Protein AF-A0ABD3UCG9-F1 (afdb_monomer)

Structure (mmCIF, N/CA/C/O backbone):
data_AF-A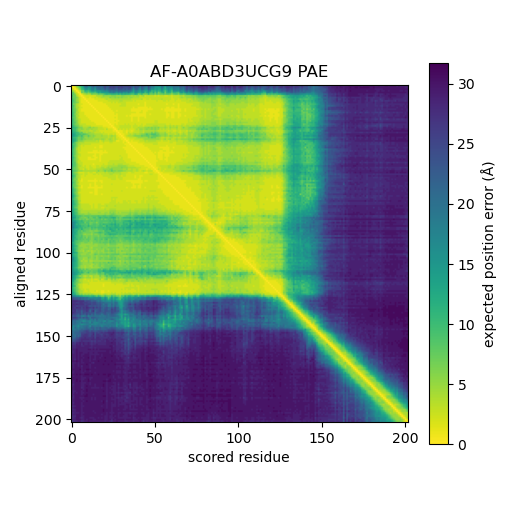0ABD3UCG9-F1
#
_entry.id   AF-A0ABD3UCG9-F1
#
loop_
_atom_site.group_PDB
_atom_site.id
_atom_site.type_symbol
_atom_site.label_atom_id
_atom_site.label_alt_id
_atom_site.label_comp_id
_atom_site.label_asym_id
_atom_site.label_entity_id
_atom_site.label_seq_id
_atom_site.pdbx_PDB_ins_code
_atom_site.Cartn_x
_atom_site.Cartn_y
_atom_site.Cartn_z
_atom_site.occupancy
_atom_site.B_iso_or_equiv
_atom_site.auth_seq_id
_atom_site.auth_comp_id
_atom_site.auth_asym_id
_atom_site.auth_atom_id
_atom_site.pdbx_PDB_model_num
ATOM 1 N N . MET A 1 1 ? 17.258 21.768 -4.848 1.00 36.03 1 MET A N 1
ATOM 2 C CA . MET A 1 1 ? 16.100 21.454 -3.980 1.00 36.03 1 MET A CA 1
ATOM 3 C C . MET A 1 1 ? 15.403 20.274 -4.627 1.00 36.03 1 MET A C 1
ATOM 5 O O . MET A 1 1 ? 14.900 20.450 -5.727 1.00 36.03 1 MET A O 1
ATOM 9 N N . VAL A 1 2 ? 15.475 19.080 -4.033 1.00 44.56 2 VAL A N 1
ATOM 10 C CA . VAL A 1 2 ? 14.939 17.859 -4.662 1.00 44.56 2 VAL A CA 1
ATOM 11 C C . VAL A 1 2 ? 13.412 17.932 -4.669 1.00 44.56 2 VAL A C 1
ATOM 13 O O . VAL A 1 2 ? 12.800 18.129 -3.619 1.00 44.56 2 VAL A O 1
ATOM 16 N N . ALA A 1 3 ? 12.799 17.816 -5.847 1.00 49.69 3 ALA A N 1
ATOM 17 C CA . ALA A 1 3 ? 11.351 17.886 -5.992 1.00 49.69 3 ALA A CA 1
ATOM 18 C C . ALA A 1 3 ? 10.716 16.565 -5.535 1.00 49.69 3 ALA A C 1
ATOM 20 O O . ALA A 1 3 ? 10.758 15.553 -6.232 1.00 49.69 3 ALA A O 1
ATOM 21 N N . THR A 1 4 ? 10.112 16.560 -4.349 1.00 55.25 4 THR A N 1
ATOM 22 C CA . THR A 1 4 ? 9.416 15.391 -3.801 1.00 55.25 4 THR A CA 1
ATOM 23 C C . THR A 1 4 ? 8.098 15.144 -4.540 1.00 55.25 4 THR A C 1
ATOM 25 O O . THR A 1 4 ? 7.029 15.539 -4.078 1.00 55.25 4 THR A O 1
ATOM 28 N N . VAL A 1 5 ? 8.161 14.472 -5.700 1.00 67.50 5 VAL A N 1
ATOM 29 C CA . VAL A 1 5 ? 6.965 14.101 -6.479 1.00 67.50 5 VAL A CA 1
ATOM 30 C C . VAL A 1 5 ? 6.000 13.322 -5.587 1.00 67.50 5 VAL A C 1
ATOM 32 O O . VAL A 1 5 ? 6.318 12.226 -5.116 1.00 67.50 5 VAL A O 1
ATOM 35 N N . TYR A 1 6 ? 4.830 13.912 -5.359 1.00 80.69 6 TYR A N 1
ATOM 36 C CA . TYR A 1 6 ? 3.781 13.372 -4.508 1.00 80.69 6 TYR A CA 1
ATOM 37 C C . TYR A 1 6 ? 3.118 12.149 -5.156 1.00 80.69 6 TYR A C 1
ATOM 39 O O . TYR A 1 6 ? 2.766 12.174 -6.336 1.00 80.69 6 TYR A O 1
ATOM 47 N N . TRP A 1 7 ? 2.921 11.091 -4.369 1.00 88.19 7 TRP A N 1
ATOM 48 C CA . TRP A 1 7 ? 2.139 9.921 -4.767 1.00 88.19 7 TRP A CA 1
ATOM 49 C C . TRP A 1 7 ? 0.648 10.234 -4.643 1.00 88.19 7 TRP A C 1
ATOM 51 O O . TRP A 1 7 ? 0.117 10.263 -3.534 1.00 88.19 7 TRP A O 1
ATOM 61 N N . SER A 1 8 ? -0.028 10.454 -5.769 1.00 90.88 8 SER A N 1
ATOM 62 C CA . SER A 1 8 ? -1.490 10.462 -5.807 1.00 90.88 8 SER A CA 1
ATOM 63 C C . SER A 1 8 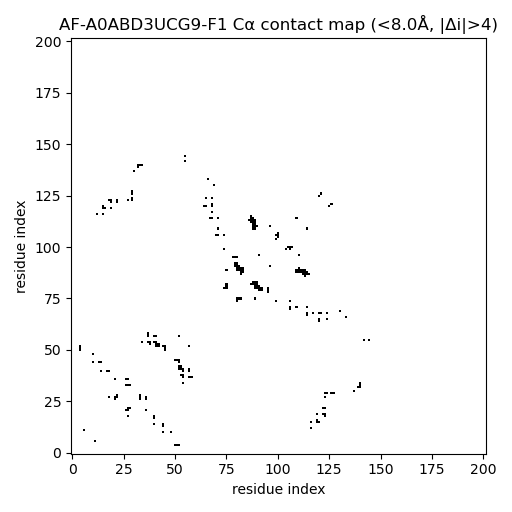? -2.042 9.034 -5.776 1.00 90.88 8 SER A C 1
ATOM 65 O O . SER A 1 8 ? -1.328 8.073 -6.067 1.00 90.88 8 SER A O 1
ATOM 67 N N . LEU A 1 9 ? -3.336 8.897 -5.469 1.00 89.19 9 LEU A N 1
ATOM 68 C CA . LEU A 1 9 ? -4.016 7.598 -5.463 1.00 89.19 9 LEU A CA 1
ATOM 69 C C . LEU A 1 9 ? -3.917 6.885 -6.822 1.00 89.19 9 LEU A C 1
ATOM 71 O O . LEU A 1 9 ? -3.743 5.678 -6.842 1.00 89.19 9 LEU A O 1
ATOM 75 N N . LEU A 1 10 ? -3.945 7.622 -7.939 1.00 92.19 10 LEU A N 1
ATOM 76 C CA . LEU A 1 10 ? -3.825 7.046 -9.284 1.00 92.19 10 LEU A CA 1
ATOM 77 C C . LEU A 1 10 ? -2.416 6.496 -9.572 1.00 92.19 10 LEU A C 1
ATOM 79 O O . LEU A 1 10 ? -2.287 5.472 -10.237 1.00 92.19 10 LEU A O 1
ATOM 83 N N . ASP A 1 11 ? -1.367 7.151 -9.063 1.00 94.12 11 ASP A N 1
ATOM 84 C CA . ASP A 1 11 ? 0.013 6.665 -9.220 1.00 94.12 11 ASP A CA 1
ATOM 85 C C . ASP A 1 11 ? 0.236 5.390 -8.390 1.00 94.12 11 ASP A C 1
ATOM 87 O O . ASP A 1 11 ? 0.948 4.479 -8.807 1.00 94.12 11 ASP A O 1
ATOM 91 N N . GLU A 1 12 ? -0.384 5.323 -7.207 1.00 94.50 12 GLU A N 1
ATOM 92 C CA . GLU A 1 12 ? -0.337 4.150 -6.333 1.00 94.50 12 GLU A CA 1
ATOM 93 C C . GLU A 1 12 ? -1.173 2.985 -6.881 1.00 94.50 12 GLU A C 1
ATOM 95 O O . GLU A 1 12 ? -0.662 1.868 -6.923 1.00 94.50 12 GLU A O 1
ATOM 100 N N . ASP A 1 13 ? -2.387 3.247 -7.379 1.00 95.00 13 ASP A N 1
ATOM 101 C CA . ASP A 1 13 ? -3.227 2.260 -8.072 1.00 95.00 13 ASP A CA 1
ATOM 102 C C . ASP A 1 13 ? -2.450 1.638 -9.248 1.00 95.00 13 ASP A C 1
ATOM 104 O O . ASP A 1 13 ? -2.340 0.417 -9.358 1.00 95.00 13 ASP A O 1
ATOM 108 N N . LYS A 1 14 ? -1.833 2.474 -10.099 1.00 96.25 14 LYS A N 1
ATOM 109 C CA . LYS A 1 14 ? -1.105 1.999 -11.284 1.00 96.25 14 LYS A CA 1
ATOM 110 C C . LYS A 1 14 ? 0.189 1.256 -10.941 1.00 96.25 14 LYS A C 1
ATOM 112 O O . LYS A 1 14 ? 0.529 0.298 -11.634 1.00 96.25 14 LYS A O 1
ATOM 117 N N . LEU A 1 15 ? 0.880 1.644 -9.865 1.00 96.38 15 LEU A N 1
ATOM 118 C CA . LEU A 1 15 ? 1.990 0.866 -9.311 1.00 96.38 15 LEU A CA 1
ATOM 119 C C . LEU A 1 15 ? 1.514 -0.517 -8.838 1.00 96.38 15 LEU A C 1
ATOM 121 O O . LEU A 1 15 ? 2.162 -1.517 -9.138 1.00 96.38 15 LEU A O 1
ATOM 125 N N . VAL A 1 16 ? 0.393 -0.587 -8.113 1.00 96.75 16 VAL A N 1
ATOM 126 C CA . VAL A 1 16 ? -0.166 -1.857 -7.624 1.00 96.75 16 VAL A CA 1
ATOM 127 C C . VAL A 1 16 ? -0.569 -2.770 -8.784 1.00 96.75 16 VAL A C 1
ATOM 129 O O . VAL A 1 16 ? -0.242 -3.953 -8.734 1.00 96.75 16 VAL A O 1
ATOM 132 N N . ASP A 1 17 ? -1.178 -2.240 -9.848 1.00 96.56 17 ASP A N 1
ATOM 133 C CA . ASP A 1 17 ? -1.462 -3.008 -11.069 1.00 96.56 17 ASP A CA 1
ATOM 134 C C . ASP A 1 17 ? -0.188 -3.648 -11.650 1.00 96.56 17 ASP A C 1
ATOM 136 O O . ASP A 1 17 ? -0.146 -4.857 -11.873 1.00 96.56 17 ASP A O 1
ATOM 140 N N . PHE A 1 18 ? 0.875 -2.859 -11.855 1.00 96.88 18 PHE A N 1
ATOM 141 C CA . PHE A 1 18 ? 2.127 -3.360 -12.434 1.00 96.88 18 PHE A CA 1
ATOM 142 C C . PHE A 1 18 ? 2.838 -4.386 -11.531 1.00 96.88 18 PHE A C 1
ATOM 144 O O . PHE A 1 18 ? 3.469 -5.314 -12.034 1.00 96.88 18 PHE A O 1
ATOM 151 N N . LEU A 1 19 ? 2.703 -4.270 -10.205 1.00 95.94 19 LEU A N 1
ATOM 152 C CA . LEU A 1 19 ? 3.205 -5.271 -9.257 1.00 95.94 19 LEU A CA 1
ATOM 153 C C . LEU A 1 19 ? 2.393 -6.574 -9.301 1.00 95.94 19 LEU A C 1
ATOM 155 O O . LEU A 1 19 ? 2.984 -7.645 -9.185 1.00 95.94 19 LEU A O 1
ATOM 159 N N . VAL A 1 20 ? 1.068 -6.512 -9.494 1.00 95.25 20 VAL A N 1
ATOM 160 C CA . VAL A 1 20 ? 0.241 -7.716 -9.709 1.00 95.25 20 VAL A CA 1
ATOM 161 C C . VAL A 1 20 ? 0.622 -8.393 -11.024 1.00 95.25 20 VAL A C 1
ATOM 163 O O . VAL A 1 20 ? 0.808 -9.607 -11.037 1.00 95.25 20 VAL A O 1
ATOM 166 N N . GLU A 1 21 ? 0.793 -7.634 -12.111 1.00 95.12 21 GLU A N 1
ATOM 167 C CA . GLU A 1 21 ? 1.270 -8.169 -13.394 1.00 95.12 21 GLU A CA 1
ATOM 168 C C . GLU A 1 21 ? 2.615 -8.901 -13.232 1.00 95.12 21 GLU A C 1
ATOM 170 O O . GLU A 1 21 ? 2.746 -10.045 -13.663 1.00 95.12 21 GLU A O 1
ATOM 175 N N . ALA A 1 22 ? 3.590 -8.280 -12.560 1.00 93.50 22 ALA A N 1
ATOM 176 C CA . ALA A 1 22 ? 4.909 -8.862 -12.316 1.00 93.50 22 ALA A CA 1
ATOM 177 C C . ALA A 1 22 ? 4.877 -10.098 -11.394 1.00 93.50 22 ALA A C 1
ATOM 179 O O . ALA A 1 22 ? 5.576 -11.076 -11.654 1.00 93.50 22 ALA A O 1
ATOM 180 N N . ALA A 1 23 ? 4.050 -10.091 -10.344 1.00 92.00 23 ALA A N 1
ATOM 181 C CA . ALA A 1 23 ? 3.890 -11.235 -9.443 1.00 92.00 23 ALA A CA 1
ATOM 182 C C . ALA A 1 23 ? 3.199 -12.428 -10.133 1.00 92.00 23 ALA A C 1
ATOM 184 O O . ALA A 1 23 ? 3.576 -13.574 -9.906 1.00 92.00 23 ALA A O 1
ATOM 185 N N . VAL A 1 24 ? 2.226 -12.171 -11.017 1.00 90.69 24 VAL A N 1
ATOM 186 C CA . VAL A 1 24 ? 1.562 -13.207 -11.832 1.00 90.69 24 VAL A CA 1
ATOM 187 C C . VAL A 1 24 ? 2.488 -13.755 -12.926 1.00 90.69 24 VAL A C 1
ATOM 189 O O . VAL A 1 24 ? 2.380 -14.929 -13.277 1.00 90.69 24 VAL A O 1
ATOM 192 N N . ARG A 1 25 ? 3.410 -12.935 -13.450 1.00 90.81 25 ARG A N 1
ATOM 193 C CA . ARG A 1 25 ? 4.436 -13.346 -14.428 1.00 90.81 25 ARG A CA 1
ATOM 194 C C . ARG A 1 25 ? 5.555 -14.191 -13.795 1.00 90.81 25 ARG A C 1
ATOM 196 O O . ARG A 1 25 ? 6.095 -15.070 -14.460 1.00 90.81 25 ARG A O 1
ATOM 203 N N . GLY A 1 26 ? 5.827 -13.975 -12.505 1.00 87.69 26 GLY A N 1
ATOM 204 C CA . GLY A 1 26 ? 6.848 -14.667 -11.706 1.00 87.69 26 GLY A CA 1
ATOM 205 C C . GLY A 1 26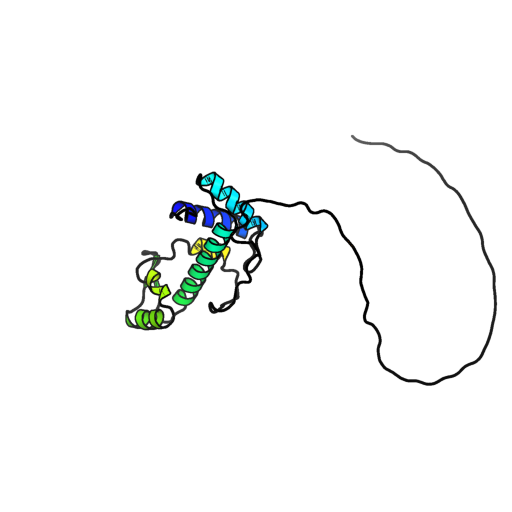 ? 8.104 -13.828 -11.435 1.00 87.69 26 GLY A C 1
ATOM 206 O O . GLY A 1 26 ? 8.916 -14.198 -10.593 1.00 87.69 26 GLY A O 1
ATOM 207 N N . ASP A 1 27 ? 8.241 -12.684 -12.106 1.00 89.25 27 ASP A N 1
ATOM 208 C CA . ASP A 1 27 ? 9.390 -11.775 -12.037 1.00 89.25 27 ASP A CA 1
ATOM 209 C C . ASP A 1 27 ? 9.524 -11.057 -10.686 1.00 89.25 27 ASP A C 1
ATOM 211 O O . ASP A 1 27 ? 10.629 -10.692 -10.291 1.00 89.25 27 ASP A O 1
ATOM 215 N N . PHE A 1 28 ? 8.408 -10.826 -9.982 1.00 89.56 28 PHE A N 1
ATOM 216 C CA . PHE A 1 28 ? 8.422 -10.225 -8.648 1.00 89.56 28 PHE A CA 1
ATOM 217 C C . PHE A 1 28 ? 8.370 -11.306 -7.563 1.00 89.56 28 PHE A C 1
ATOM 219 O O . PHE A 1 28 ? 7.316 -11.879 -7.285 1.00 89.56 28 PHE A O 1
ATOM 226 N N . VAL A 1 29 ? 9.506 -11.548 -6.907 1.00 85.88 29 VAL A N 1
ATOM 227 C CA . VAL A 1 29 ? 9.643 -12.546 -5.837 1.00 85.88 29 VAL A CA 1
ATOM 228 C C . VAL A 1 29 ? 9.732 -11.845 -4.484 1.00 85.88 29 VAL A C 1
ATOM 230 O O . VAL A 1 29 ? 10.599 -11.000 -4.253 1.00 85.88 29 VAL A O 1
ATOM 233 N N . VAL A 1 30 ? 8.849 -12.186 -3.542 1.00 81.12 30 VAL A N 1
ATOM 234 C CA . VAL A 1 30 ? 8.865 -11.562 -2.207 1.00 81.12 30 VAL A CA 1
ATOM 235 C C . VAL A 1 30 ? 10.187 -11.872 -1.490 1.00 81.12 30 VAL A C 1
ATOM 237 O O . VAL A 1 30 ? 10.679 -12.991 -1.551 1.00 81.12 30 VAL A O 1
ATOM 240 N N . ASN A 1 31 ? 10.753 -10.865 -0.815 1.00 79.88 31 ASN A N 1
ATOM 241 C CA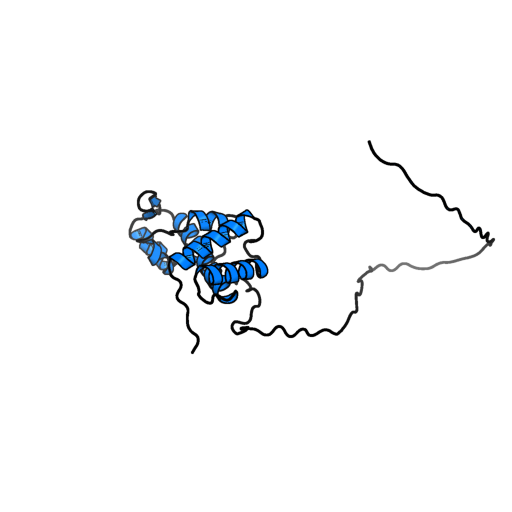 . ASN A 1 31 ? 12.096 -10.857 -0.200 1.00 79.88 31 ASN A CA 1
ATOM 242 C C . ASN A 1 31 ? 13.284 -10.827 -1.181 1.00 79.88 31 ASN A C 1
ATOM 244 O O . ASN A 1 31 ? 14.393 -10.552 -0.736 1.00 79.88 31 ASN A O 1
ATOM 248 N N . ALA A 1 32 ? 13.090 -11.022 -2.489 1.00 84.50 32 ALA A N 1
ATOM 249 C CA . ALA A 1 32 ? 14.172 -10.848 -3.458 1.00 84.50 32 ALA A CA 1
ATOM 250 C C . ALA A 1 32 ? 14.521 -9.364 -3.689 1.00 84.50 32 ALA A C 1
ATOM 252 O O . ALA A 1 32 ? 13.748 -8.453 -3.374 1.00 84.50 32 ALA A O 1
ATOM 253 N N . SER A 1 33 ? 15.689 -9.123 -4.296 1.00 81.19 33 SER A N 1
ATOM 254 C CA . SER A 1 33 ? 16.179 -7.773 -4.613 1.00 81.19 33 SER A CA 1
ATOM 255 C C . SER A 1 33 ? 15.290 -7.046 -5.637 1.00 81.19 33 SER A C 1
ATOM 257 O O . SER A 1 33 ? 15.113 -5.834 -5.545 1.00 81.19 33 SER A O 1
ATOM 259 N N . ASN A 1 34 ? 14.693 -7.793 -6.581 1.00 88.94 34 ASN A N 1
ATOM 260 C CA . ASN A 1 34 ? 13.738 -7.316 -7.595 1.00 88.94 34 ASN A CA 1
ATOM 261 C C . ASN A 1 34 ? 14.208 -6.091 -8.416 1.00 88.94 34 ASN A C 1
ATOM 263 O O . ASN A 1 34 ? 13.370 -5.360 -8.940 1.00 88.94 34 ASN A O 1
ATOM 267 N N . LYS A 1 35 ? 15.524 -5.844 -8.528 1.00 90.12 35 LYS A N 1
ATOM 268 C CA . LYS A 1 35 ? 16.083 -4.630 -9.152 1.00 90.12 35 LYS A CA 1
ATOM 269 C C . LYS A 1 35 ? 15.518 -4.380 -10.551 1.00 90.12 35 LYS A C 1
ATOM 271 O O . LYS A 1 35 ? 14.971 -3.311 -10.801 1.00 90.12 35 LYS A O 1
ATOM 276 N N . ASP A 1 36 ? 15.601 -5.374 -11.427 1.00 91.00 36 ASP A N 1
ATOM 277 C CA . ASP A 1 36 ? 15.289 -5.213 -12.851 1.00 91.00 36 ASP A CA 1
ATOM 278 C C . ASP A 1 36 ? 13.794 -4.961 -13.076 1.00 91.00 36 ASP A C 1
ATOM 280 O O . ASP A 1 36 ? 13.414 -4.040 -13.797 1.00 91.00 36 ASP A O 1
ATOM 284 N N . VAL A 1 37 ? 12.932 -5.704 -12.373 1.00 93.38 37 VAL A N 1
ATOM 285 C CA . VAL A 1 37 ? 11.475 -5.531 -12.454 1.00 93.38 37 VAL A CA 1
ATOM 286 C C . VAL A 1 37 ? 11.000 -4.238 -11.780 1.00 93.38 37 VAL A C 1
ATOM 288 O O . VAL A 1 37 ? 10.084 -3.591 -12.280 1.00 93.38 37 VAL A O 1
ATOM 291 N N . LEU A 1 38 ? 11.642 -3.783 -10.697 1.00 94.06 38 LEU A N 1
ATOM 292 C CA . LEU A 1 38 ? 11.341 -2.475 -10.098 1.00 94.06 38 LEU A CA 1
ATOM 293 C C . LEU A 1 38 ? 11.769 -1.314 -11.010 1.00 94.06 38 LEU A C 1
ATOM 295 O O . LEU A 1 38 ? 11.079 -0.295 -11.037 1.00 94.06 38 LEU A O 1
ATOM 299 N N . THR A 1 39 ? 12.839 -1.488 -11.787 1.00 94.69 39 THR A N 1
ATOM 300 C CA . THR A 1 39 ? 13.292 -0.549 -12.824 1.00 94.69 39 THR A CA 1
ATOM 301 C C . THR A 1 39 ? 12.379 -0.566 -14.063 1.00 94.69 39 THR A C 1
ATOM 303 O O . THR A 1 39 ? 12.001 0.495 -14.556 1.00 94.69 39 THR A O 1
ATOM 306 N N . GLU A 1 40 ? 11.914 -1.737 -14.528 1.00 95.75 40 GLU A N 1
ATOM 307 C CA . GLU A 1 40 ? 10.865 -1.840 -15.563 1.00 95.75 40 GLU A CA 1
ATOM 308 C C . GLU A 1 40 ? 9.608 -1.067 -15.131 1.00 95.75 40 GLU A C 1
ATOM 310 O O . GLU A 1 40 ? 9.096 -0.211 -15.859 1.00 95.75 40 GLU A O 1
ATOM 315 N N . ILE A 1 41 ? 9.139 -1.327 -13.907 1.00 96.00 41 ILE A N 1
ATOM 316 C CA . ILE A 1 41 ? 7.969 -0.673 -13.318 1.00 96.00 41 ILE A CA 1
ATOM 317 C C . ILE A 1 41 ? 8.191 0.837 -13.173 1.00 96.00 41 ILE A C 1
ATOM 319 O O . ILE A 1 41 ? 7.250 1.598 -13.399 1.00 96.00 41 ILE A O 1
ATOM 323 N N . SER A 1 42 ? 9.403 1.297 -12.846 1.00 95.12 42 SER A N 1
ATOM 324 C CA . SER A 1 42 ? 9.689 2.725 -12.692 1.00 95.12 42 SER A CA 1
ATOM 325 C C . SER A 1 42 ? 9.624 3.473 -14.026 1.00 95.12 42 SER A C 1
ATOM 327 O O . SER A 1 42 ? 8.913 4.475 -14.117 1.00 95.12 42 SER A O 1
ATOM 329 N N . TYR A 1 43 ? 10.208 2.928 -15.101 1.00 95.62 43 TYR A N 1
ATOM 330 C CA . TYR A 1 43 ? 10.040 3.485 -16.451 1.00 95.62 43 TYR A CA 1
ATOM 331 C C . TYR A 1 43 ? 8.575 3.474 -16.916 1.00 95.62 43 TYR A C 1
ATOM 333 O O . TYR A 1 43 ? 8.074 4.482 -17.424 1.00 95.62 43 TYR A O 1
ATOM 341 N N . ARG A 1 44 ? 7.855 2.361 -16.711 1.00 96.69 44 ARG A N 1
ATOM 342 C CA . ARG A 1 44 ? 6.436 2.224 -17.092 1.00 96.69 44 ARG A CA 1
ATOM 343 C C . ARG A 1 44 ? 5.532 3.200 -16.339 1.00 96.69 44 ARG A C 1
ATOM 345 O O . ARG A 1 44 ? 4.630 3.786 -16.941 1.00 96.69 44 ARG A O 1
ATOM 352 N N . LEU A 1 45 ? 5.776 3.397 -15.044 1.00 94.94 45 LEU A N 1
ATOM 353 C CA . LEU A 1 45 ? 5.042 4.353 -14.220 1.00 94.94 45 LEU A CA 1
ATOM 354 C C . LEU A 1 45 ? 5.347 5.789 -14.651 1.00 94.94 45 LEU A C 1
ATOM 356 O O . LEU A 1 45 ? 4.410 6.551 -14.869 1.00 94.94 45 LEU A O 1
ATOM 360 N N . SER A 1 46 ? 6.618 6.138 -14.869 1.00 93.62 46 SER A N 1
ATOM 361 C CA . SER A 1 46 ? 7.001 7.466 -15.355 1.00 93.62 46 SER A CA 1
ATOM 362 C C . SER A 1 46 ? 6.360 7.831 -16.688 1.00 93.62 46 SER A C 1
ATOM 364 O O . SER A 1 46 ? 5.819 8.931 -16.827 1.00 93.62 46 SER A O 1
ATOM 366 N N . TYR A 1 47 ? 6.355 6.892 -17.638 1.00 94.50 47 TYR A N 1
ATOM 367 C CA . TYR A 1 47 ? 5.686 7.051 -18.926 1.00 94.50 47 TYR A CA 1
ATOM 368 C C . TYR A 1 47 ? 4.170 7.260 -18.775 1.00 94.50 47 TYR A C 1
ATOM 370 O O . TYR A 1 47 ? 3.607 8.149 -19.410 1.00 94.50 47 TYR A O 1
ATOM 378 N N . PHE A 1 48 ? 3.506 6.486 -17.907 1.00 92.94 48 PHE A N 1
ATOM 379 C CA . PHE A 1 48 ? 2.063 6.610 -17.674 1.00 92.94 48 PHE A CA 1
ATOM 380 C C . PHE A 1 48 ? 1.674 7.920 -16.971 1.00 92.94 48 PHE A C 1
ATOM 382 O O . PHE A 1 48 ? 0.662 8.529 -17.314 1.00 92.94 48 PHE A O 1
ATOM 389 N N . THR A 1 49 ? 2.450 8.359 -15.976 1.00 90.44 49 THR A N 1
ATOM 390 C CA . THR A 1 49 ? 2.086 9.508 -15.133 1.00 90.44 49 THR A CA 1
ATOM 391 C C . THR A 1 49 ? 2.612 10.848 -15.646 1.00 90.44 49 THR A C 1
ATOM 393 O O . THR A 1 49 ? 2.192 11.886 -15.135 1.00 90.44 49 THR A O 1
ATOM 396 N N . GLY A 1 50 ? 3.574 10.850 -16.578 1.00 89.50 50 GLY A N 1
ATOM 397 C CA . GLY A 1 50 ? 4.305 12.055 -16.994 1.00 89.50 50 GLY A CA 1
ATOM 398 C C . GLY A 1 50 ? 5.161 12.663 -15.874 1.00 89.50 50 GLY A C 1
ATOM 399 O O . GLY A 1 50 ? 5.374 13.873 -15.844 1.00 89.50 50 GLY A O 1
ATOM 400 N N . LYS A 1 51 ? 5.601 11.837 -14.916 1.00 89.81 51 LYS A N 1
ATOM 401 C CA . LYS A 1 51 ? 6.355 12.243 -13.718 1.00 89.81 51 LYS A CA 1
ATOM 402 C C . LYS A 1 51 ? 7.619 11.410 -13.618 1.00 89.81 51 LYS A C 1
ATOM 404 O O . LYS A 1 51 ? 7.598 10.225 -13.935 1.00 89.81 51 LYS A O 1
ATOM 409 N N . ASP A 1 52 ? 8.682 11.991 -13.092 1.00 87.75 52 ASP A N 1
ATOM 410 C CA . ASP A 1 52 ? 9.886 11.230 -12.787 1.00 87.75 52 ASP A CA 1
ATOM 411 C C . ASP A 1 52 ? 9.689 10.348 -11.534 1.00 87.75 52 ASP A C 1
ATOM 413 O O . ASP A 1 52 ? 9.417 10.836 -10.430 1.00 87.75 52 ASP A O 1
ATOM 417 N N . TYR A 1 53 ? 9.802 9.036 -11.726 1.00 89.56 53 TYR A N 1
ATOM 418 C CA . TYR A 1 53 ? 9.817 7.997 -10.707 1.00 89.56 53 TYR A CA 1
ATOM 419 C C . TYR A 1 53 ? 11.045 7.121 -10.956 1.00 89.56 53 TYR A C 1
ATOM 421 O O . TYR A 1 53 ? 10.985 6.159 -11.714 1.00 89.56 53 TYR A O 1
ATOM 429 N N . THR A 1 54 ? 12.149 7.417 -10.275 1.00 90.81 54 THR A N 1
ATOM 430 C CA . THR A 1 54 ? 13.332 6.547 -10.273 1.00 90.81 54 THR A CA 1
ATOM 431 C C . THR A 1 54 ? 13.071 5.229 -9.525 1.00 90.81 54 THR A C 1
ATOM 433 O O . THR A 1 54 ? 12.201 5.149 -8.644 1.00 90.81 54 THR A O 1
ATOM 436 N N . ALA A 1 55 ? 13.844 4.182 -9.837 1.00 89.81 55 ALA A N 1
ATOM 437 C CA . ALA A 1 55 ? 13.689 2.845 -9.251 1.00 89.81 55 ALA A CA 1
ATOM 438 C C . ALA A 1 55 ? 13.756 2.852 -7.710 1.00 89.81 55 ALA A C 1
ATOM 440 O O . ALA A 1 55 ? 12.949 2.196 -7.049 1.00 89.81 55 ALA A O 1
ATOM 441 N N . PHE A 1 56 ? 14.627 3.678 -7.114 1.00 87.69 56 PHE A N 1
ATOM 442 C CA . PHE A 1 56 ? 14.697 3.887 -5.660 1.00 87.69 56 PHE A CA 1
ATOM 443 C C . PHE A 1 56 ? 13.363 4.376 -5.067 1.00 87.69 56 PHE A C 1
ATOM 445 O O . PHE A 1 56 ? 12.946 3.952 -3.983 1.00 87.69 56 PHE A O 1
ATOM 452 N N . ARG A 1 57 ? 12.655 5.261 -5.775 1.00 90.44 57 ARG A N 1
ATOM 453 C CA . ARG A 1 57 ? 11.393 5.863 -5.315 1.00 90.44 57 ARG A CA 1
ATOM 454 C C . ARG A 1 57 ? 10.231 4.877 -5.431 1.00 90.44 57 ARG A C 1
ATOM 456 O O . ARG A 1 57 ? 9.373 4.855 -4.546 1.00 90.44 57 ARG A O 1
ATOM 463 N N . VAL A 1 58 ? 10.250 4.014 -6.450 1.00 93.25 58 VAL A N 1
ATOM 464 C CA . VAL A 1 58 ? 9.350 2.855 -6.567 1.00 93.25 58 VAL A CA 1
ATOM 465 C C . VAL A 1 58 ? 9.634 1.832 -5.463 1.00 93.25 58 VAL A C 1
ATOM 467 O O . VAL A 1 58 ? 8.717 1.481 -4.724 1.00 93.25 58 VAL A O 1
ATOM 470 N N . TYR A 1 59 ? 10.891 1.423 -5.260 1.00 91.00 59 TYR A N 1
ATOM 471 C CA . TYR A 1 59 ? 11.286 0.481 -4.204 1.00 91.00 59 TYR A CA 1
ATOM 472 C C . TYR A 1 59 ? 10.812 0.923 -2.809 1.00 91.00 59 TYR A C 1
ATOM 474 O O . TYR A 1 59 ? 10.169 0.154 -2.091 1.00 91.00 59 TYR A O 1
ATOM 482 N N . ASN A 1 60 ? 11.048 2.185 -2.431 1.00 89.69 60 ASN A N 1
ATOM 483 C CA . ASN A 1 60 ? 10.589 2.708 -1.141 1.00 89.69 60 ASN A CA 1
ATOM 484 C C . ASN A 1 60 ? 9.055 2.704 -1.013 1.00 89.69 60 ASN A C 1
ATOM 486 O O . ASN A 1 60 ? 8.525 2.435 0.069 1.00 89.69 60 ASN A O 1
ATOM 490 N N . LYS A 1 61 ? 8.324 2.937 -2.112 1.00 92.81 61 LYS A N 1
ATOM 491 C CA . LYS A 1 61 ? 6.862 2.818 -2.131 1.00 92.81 61 LYS A CA 1
ATOM 492 C C . LYS A 1 61 ? 6.421 1.365 -1.933 1.00 92.81 61 LYS A C 1
ATOM 494 O O . LYS A 1 61 ? 5.574 1.122 -1.078 1.00 92.81 61 LYS A O 1
ATOM 499 N N . VAL A 1 62 ? 7.044 0.404 -2.622 1.00 93.06 62 VAL A N 1
ATOM 500 C CA . VAL A 1 62 ? 6.802 -1.046 -2.465 1.00 93.06 62 VAL A CA 1
ATOM 501 C C . VAL A 1 62 ? 7.082 -1.518 -1.035 1.00 93.06 62 VAL A C 1
ATOM 503 O O . VAL A 1 62 ? 6.271 -2.243 -0.459 1.00 93.06 62 VAL A O 1
ATOM 506 N N . LYS A 1 63 ? 8.166 -1.043 -0.409 1.00 89.38 63 LYS A N 1
ATOM 507 C CA . LYS A 1 63 ? 8.462 -1.291 1.014 1.00 89.38 63 LYS A CA 1
ATOM 508 C C . LYS A 1 63 ? 7.333 -0.780 1.920 1.00 89.38 63 LYS A C 1
ATOM 510 O O . LYS A 1 63 ? 6.921 -1.485 2.839 1.00 89.38 63 LYS A O 1
ATOM 515 N N . GLY A 1 64 ? 6.774 0.395 1.620 1.00 90.38 64 GLY A N 1
ATOM 516 C CA . GLY A 1 64 ? 5.576 0.923 2.278 1.00 90.38 64 GLY A CA 1
ATOM 517 C C . GLY A 1 64 ? 4.329 0.051 2.076 1.00 90.38 64 GLY A C 1
ATOM 518 O O . GLY A 1 64 ? 3.656 -0.274 3.052 1.00 90.38 64 GLY A O 1
ATOM 519 N N . LEU A 1 65 ? 4.045 -0.382 0.841 1.00 92.31 65 LEU A N 1
ATOM 520 C CA . LEU A 1 65 ? 2.928 -1.285 0.517 1.00 92.31 65 LEU A CA 1
ATOM 521 C C . LEU A 1 65 ? 3.022 -2.613 1.290 1.00 92.31 65 LEU A C 1
ATOM 523 O O . LEU A 1 65 ? 2.033 -3.062 1.866 1.00 92.31 65 LEU A O 1
ATOM 527 N N . LYS A 1 66 ? 4.220 -3.205 1.374 1.00 90.44 66 LYS A N 1
ATOM 528 C CA . LYS A 1 66 ? 4.479 -4.443 2.129 1.00 90.44 66 LYS A CA 1
ATOM 529 C C . LYS A 1 66 ? 4.259 -4.269 3.638 1.00 90.44 66 LYS A C 1
ATOM 531 O O . LYS A 1 66 ? 3.673 -5.137 4.281 1.00 90.44 66 LYS A O 1
ATOM 536 N N . MET A 1 67 ? 4.666 -3.130 4.204 1.00 89.62 67 MET A N 1
ATOM 537 C CA . MET A 1 67 ? 4.401 -2.814 5.615 1.00 89.62 67 MET A CA 1
ATOM 538 C C . MET A 1 67 ? 2.906 -2.579 5.882 1.00 89.62 67 MET A C 1
ATOM 540 O O . MET A 1 67 ? 2.396 -3.046 6.902 1.00 89.62 67 MET A O 1
ATOM 544 N N . ARG A 1 68 ? 2.179 -1.931 4.956 1.00 90.31 68 ARG A N 1
ATOM 545 C CA . ARG A 1 68 ? 0.711 -1.806 5.026 1.00 90.31 68 ARG A CA 1
ATOM 546 C C . ARG A 1 68 ? 0.026 -3.174 5.011 1.00 90.31 68 ARG A C 1
ATOM 548 O O . ARG A 1 68 ? -0.827 -3.411 5.867 1.00 90.31 68 ARG A O 1
ATOM 555 N N . TYR A 1 69 ? 0.453 -4.069 4.115 1.00 90.88 69 TYR A N 1
ATOM 556 C CA . TYR A 1 69 ? -0.036 -5.447 4.012 1.00 90.88 69 TYR A CA 1
ATOM 557 C C . TYR A 1 69 ? 0.140 -6.233 5.321 1.00 90.88 69 TYR A C 1
ATOM 559 O O . TYR A 1 69 ? -0.842 -6.745 5.854 1.00 90.88 69 TYR A O 1
ATOM 567 N N . PHE A 1 70 ? 1.348 -6.293 5.893 1.00 88.38 70 PHE A N 1
ATOM 568 C CA . PHE A 1 70 ? 1.566 -7.059 7.129 1.00 88.38 70 PHE A CA 1
ATOM 569 C C . PHE A 1 70 ? 0.899 -6.444 8.362 1.00 88.38 70 PHE A C 1
ATOM 571 O O . PHE A 1 70 ? 0.411 -7.182 9.218 1.00 88.38 70 PHE A O 1
ATOM 578 N N . LEU A 1 71 ? 0.829 -5.111 8.457 1.00 88.50 71 LEU A N 1
ATOM 579 C CA . LEU A 1 71 ? 0.080 -4.442 9.523 1.00 88.50 71 LEU A CA 1
ATOM 580 C C . LEU A 1 71 ? -1.409 -4.809 9.456 1.00 88.50 71 LEU A C 1
ATOM 582 O O . LEU A 1 71 ? -2.014 -5.093 10.488 1.00 88.50 71 LEU A O 1
ATOM 586 N N . TRP A 1 72 ? -1.973 -4.861 8.247 1.00 88.69 72 TRP A N 1
ATOM 587 C CA . TRP A 1 72 ? -3.348 -5.288 8.009 1.00 88.69 72 TRP A CA 1
ATOM 588 C C . TRP A 1 72 ? -3.567 -6.784 8.284 1.00 88.69 72 TRP A C 1
ATOM 590 O O . TRP A 1 72 ? -4.548 -7.146 8.934 1.00 88.69 72 TRP A O 1
ATOM 600 N N . GLN A 1 73 ? -2.652 -7.655 7.841 1.00 88.44 73 GLN A N 1
ATOM 601 C CA . GLN A 1 73 ? -2.698 -9.103 8.087 1.00 88.44 73 GLN A CA 1
ATOM 602 C C . GLN A 1 73 ? -2.690 -9.410 9.591 1.00 88.44 73 GLN A C 1
ATOM 604 O O . GLN A 1 73 ? -3.539 -10.160 10.068 1.00 88.44 73 GLN A O 1
ATOM 609 N N . TRP A 1 74 ? -1.776 -8.788 10.344 1.00 89.62 74 TRP A N 1
ATOM 610 C CA . TRP A 1 74 ? -1.719 -8.906 11.803 1.00 89.62 74 TRP A CA 1
ATOM 611 C C . TRP A 1 74 ? -3.007 -8.398 12.458 1.00 89.62 74 TRP A C 1
ATOM 613 O O . TRP A 1 74 ? -3.604 -9.111 13.261 1.00 89.62 74 TRP A O 1
ATOM 623 N N . LEU A 1 75 ? -3.484 -7.211 12.074 1.00 88.62 75 LEU A N 1
ATOM 624 C CA . LEU A 1 75 ? -4.692 -6.623 12.654 1.00 88.62 75 LEU A CA 1
ATOM 625 C C . LEU A 1 75 ? -5.944 -7.470 12.369 1.00 88.62 75 LEU A C 1
ATOM 627 O O . LEU A 1 75 ? -6.806 -7.608 13.228 1.00 88.62 75 LEU A O 1
ATOM 631 N N . SER A 1 76 ? -6.008 -8.101 11.195 1.00 87.31 76 SER A N 1
ATOM 632 C CA . SER A 1 76 ? -7.072 -9.041 10.815 1.00 87.31 76 SER A CA 1
ATOM 633 C C . SER A 1 76 ? -6.997 -10.389 11.551 1.00 87.31 76 SER A C 1
ATOM 635 O O . SER A 1 76 ? -7.917 -11.193 11.428 1.00 87.31 76 SER A O 1
ATOM 637 N N . SER A 1 77 ? -5.913 -10.653 12.293 1.00 88.12 77 SER A N 1
ATOM 638 C CA . SER A 1 77 ? -5.728 -11.855 13.123 1.00 88.12 77 SER A CA 1
ATOM 639 C C . SER A 1 77 ? -5.966 -11.618 14.622 1.00 88.12 77 SER A C 1
ATOM 641 O O . SER A 1 77 ? -5.995 -12.573 15.398 1.00 88.12 77 SER A O 1
ATOM 643 N N . GLU A 1 78 ? -6.163 -10.364 15.043 1.00 89.69 78 GLU A N 1
ATOM 644 C CA . GLU A 1 78 ? -6.382 -10.006 16.446 1.00 89.69 78 GLU A CA 1
ATOM 645 C C . GLU A 1 78 ? -7.766 -10.445 16.951 1.00 89.69 78 GLU A C 1
ATOM 647 O O . GLU A 1 78 ? -8.806 -10.162 16.353 1.00 89.69 78 GLU A O 1
ATOM 652 N N . SER A 1 79 ? -7.797 -11.094 18.118 1.00 87.12 79 SER A N 1
ATOM 653 C CA . SER A 1 79 ? -9.044 -11.579 18.721 1.00 87.12 79 SER A CA 1
ATOM 654 C C . SER A 1 79 ? -9.999 -10.426 19.059 1.00 87.12 79 SER A C 1
ATOM 656 O O . SER A 1 79 ? -9.652 -9.520 19.825 1.00 87.12 79 SER A O 1
ATOM 658 N N . GLY A 1 80 ? -11.208 -10.473 18.493 1.00 85.44 80 GLY A N 1
ATOM 659 C CA . GLY A 1 80 ? -12.226 -9.424 18.603 1.00 85.44 80 GLY A CA 1
ATOM 660 C C . GLY A 1 80 ? -12.298 -8.468 17.405 1.00 85.44 80 GLY A C 1
ATOM 661 O O . GLY A 1 80 ? -13.213 -7.649 17.362 1.00 85.44 80 GLY A O 1
ATOM 662 N N . VAL A 1 81 ? -11.393 -8.582 16.426 1.00 88.06 81 VAL A N 1
ATOM 663 C CA . VAL A 1 81 ? -11.474 -7.852 15.151 1.00 88.06 81 VAL A CA 1
AT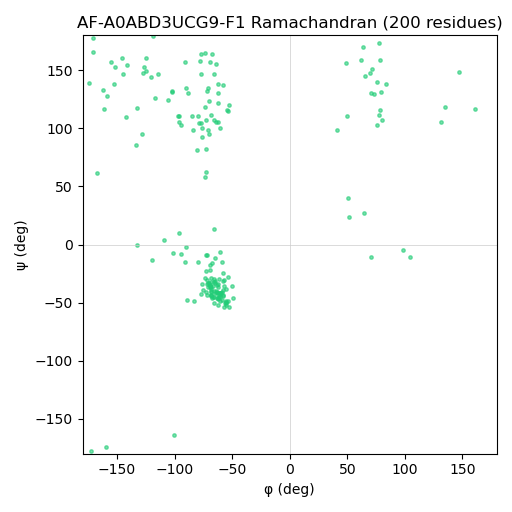OM 664 C C . VAL A 1 81 ? -12.246 -8.677 14.116 1.00 88.06 81 VAL A C 1
ATOM 666 O O . VAL A 1 81 ? -12.010 -9.871 13.954 1.00 88.06 81 VAL A O 1
ATOM 669 N N . ASN A 1 82 ? -13.168 -8.037 13.397 1.00 85.44 82 ASN A N 1
ATOM 670 C CA . ASN A 1 82 ? -13.951 -8.628 12.312 1.00 85.44 82 ASN A CA 1
ATOM 671 C C . ASN A 1 82 ? -13.793 -7.811 11.022 1.00 85.44 82 ASN A C 1
ATOM 673 O O . ASN A 1 82 ? -13.640 -6.594 11.058 1.00 85.44 82 ASN A O 1
ATOM 677 N N . TRP A 1 83 ? -13.870 -8.468 9.863 1.00 85.44 83 TRP A N 1
ATOM 678 C CA . TRP A 1 83 ? -13.816 -7.804 8.556 1.00 85.44 83 TRP A CA 1
ATOM 679 C C . TRP A 1 83 ? -15.220 -7.545 8.004 1.00 85.44 83 TRP A C 1
ATOM 681 O O . TRP A 1 83 ? -15.908 -8.483 7.585 1.00 85.44 83 TRP A O 1
ATOM 691 N N . ASN A 1 84 ? -15.636 -6.277 7.946 1.00 84.00 84 ASN A N 1
ATOM 692 C CA . ASN A 1 84 ? -16.896 -5.908 7.315 1.00 84.00 84 ASN A CA 1
ATOM 693 C C . ASN A 1 84 ? -16.706 -5.736 5.801 1.00 84.00 84 ASN A C 1
ATOM 695 O O . ASN A 1 84 ? -16.093 -4.790 5.307 1.00 84.00 84 ASN A O 1
ATOM 699 N N . ARG A 1 85 ? -17.296 -6.667 5.044 1.00 78.62 85 ARG A N 1
ATOM 700 C CA . ARG A 1 85 ? -17.233 -6.717 3.575 1.00 78.62 85 ARG A CA 1
ATOM 701 C C . ARG A 1 85 ? -17.995 -5.586 2.870 1.00 78.62 85 ARG A C 1
ATOM 703 O O . ARG A 1 85 ? -17.760 -5.387 1.683 1.00 78.62 85 ARG A O 1
ATOM 710 N N . VAL A 1 86 ? -18.905 -4.891 3.558 1.00 78.81 86 VAL A N 1
ATOM 711 C CA . VAL A 1 86 ? -19.744 -3.815 2.996 1.00 78.81 86 VAL A CA 1
ATOM 712 C C . VAL A 1 86 ? -19.051 -2.460 3.109 1.00 78.81 86 VAL A C 1
ATOM 714 O O . VAL A 1 86 ? -18.989 -1.722 2.132 1.00 78.81 86 VAL A O 1
ATOM 717 N N . THR A 1 87 ? -18.506 -2.141 4.285 1.00 77.31 87 THR A N 1
ATOM 718 C CA . THR A 1 87 ? -17.712 -0.919 4.510 1.00 77.31 87 THR A CA 1
ATOM 719 C C . THR A 1 87 ? -16.275 -1.054 4.011 1.00 77.31 87 THR A C 1
ATOM 721 O O . THR A 1 87 ? -15.580 -0.049 3.885 1.00 77.31 87 THR A O 1
ATOM 724 N N . GLN A 1 88 ? -15.828 -2.289 3.745 1.00 78.94 88 GLN A N 1
ATOM 725 C CA . GLN A 1 88 ? -14.423 -2.641 3.550 1.00 78.94 88 GLN A CA 1
ATOM 726 C C . GLN A 1 88 ? -13.542 -2.103 4.690 1.00 78.94 88 GLN A C 1
ATOM 728 O O . GLN A 1 88 ? -12.432 -1.644 4.448 1.00 78.94 88 GLN A O 1
ATOM 733 N N . ALA A 1 89 ? -14.020 -2.169 5.936 1.00 82.94 89 ALA A N 1
ATOM 734 C CA . ALA A 1 89 ? -13.286 -1.746 7.127 1.00 82.94 89 ALA A CA 1
ATOM 735 C C . ALA A 1 89 ? -13.200 -2.873 8.170 1.00 82.94 89 ALA A C 1
ATOM 737 O O . ALA A 1 89 ? -13.975 -3.835 8.145 1.00 82.94 89 ALA A O 1
ATOM 738 N N . LEU A 1 90 ? -12.240 -2.756 9.089 1.00 85.38 90 LEU A N 1
ATOM 739 C CA . LEU A 1 90 ? -12.134 -3.646 10.245 1.00 85.38 90 LEU A CA 1
ATOM 740 C C . LEU A 1 90 ? -12.977 -3.083 11.392 1.00 85.38 90 LEU A C 1
ATOM 742 O O . LEU A 1 90 ? -12.877 -1.909 11.735 1.00 85.38 90 LEU A O 1
ATOM 746 N N . GLU A 1 91 ? -13.814 -3.932 11.975 1.00 86.19 91 GLU A N 1
ATOM 747 C CA . GLU A 1 91 ? -14.758 -3.587 13.033 1.00 86.19 91 GLU A CA 1
ATOM 748 C C . GLU A 1 91 ? -14.407 -4.368 14.300 1.00 86.19 91 GLU A C 1
ATOM 750 O O . GLU A 1 91 ? -14.263 -5.591 14.285 1.00 86.19 91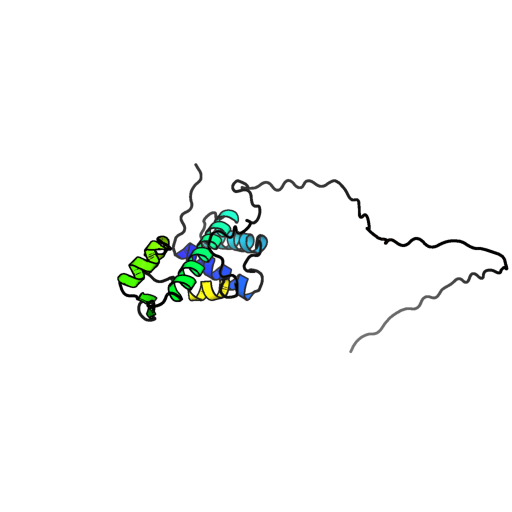 GLU A O 1
ATOM 755 N N . ALA A 1 92 ? -14.235 -3.640 15.400 1.00 88.62 92 ALA A N 1
ATOM 756 C CA . ALA A 1 92 ? -13.855 -4.166 16.704 1.00 88.62 92 ALA A CA 1
ATOM 757 C C . ALA A 1 92 ? -14.348 -3.204 17.793 1.00 88.62 92 ALA A C 1
ATOM 759 O O . ALA A 1 92 ? -14.537 -2.014 17.523 1.00 88.62 92 ALA A O 1
ATOM 760 N N . GLU A 1 93 ? -14.529 -3.695 19.018 1.00 89.94 93 GLU A N 1
ATOM 761 C CA . GLU A 1 93 ? -14.839 -2.831 20.162 1.00 89.94 93 GLU A CA 1
ATOM 762 C C . GLU A 1 93 ? -13.686 -1.867 20.477 1.00 89.94 93 GLU A C 1
ATOM 764 O O . GLU A 1 93 ? -12.514 -2.163 20.228 1.00 89.94 93 GLU A O 1
ATOM 769 N N . ASP A 1 94 ? -13.998 -0.734 21.110 1.00 90.62 94 ASP A N 1
ATOM 770 C CA . ASP A 1 94 ? -12.986 0.249 21.514 1.00 90.62 94 ASP A CA 1
ATOM 771 C C . ASP A 1 94 ? -11.914 -0.354 22.441 1.00 90.62 94 ASP A C 1
ATOM 773 O O . ASP A 1 94 ? -10.744 0.002 22.324 1.00 90.62 94 ASP A O 1
ATOM 777 N N . CYS A 1 95 ? -12.262 -1.344 23.273 1.00 91.19 95 CYS A N 1
ATOM 778 C CA . CYS A 1 95 ? -11.301 -2.061 24.120 1.00 91.19 95 CYS A CA 1
ATOM 779 C C . CYS A 1 95 ? -10.270 -2.888 23.315 1.00 91.19 95 CYS A C 1
ATOM 781 O O . CYS A 1 95 ? -9.125 -3.061 23.742 1.00 91.19 95 CYS A O 1
ATOM 783 N N . VAL A 1 96 ? -10.650 -3.372 22.126 1.00 90.75 96 VAL A N 1
ATOM 784 C CA . VAL A 1 96 ? -9.756 -4.070 21.189 1.00 90.75 96 VAL A CA 1
ATOM 785 C C . VAL A 1 96 ? -8.886 -3.049 20.462 1.00 90.75 96 VAL A C 1
ATOM 787 O O . VAL A 1 96 ? -7.675 -3.248 20.368 1.00 90.75 96 VAL A O 1
ATOM 790 N N . TRP A 1 97 ? -9.458 -1.918 20.033 1.00 91.19 97 TRP A N 1
ATOM 791 C CA . TRP A 1 97 ? -8.688 -0.817 19.445 1.00 91.19 97 TRP A CA 1
ATOM 792 C C . TRP A 1 97 ? -7.655 -0.233 20.414 1.00 91.19 97 TRP A C 1
ATOM 794 O O . TRP A 1 97 ? -6.523 0.000 20.007 1.00 91.19 97 TRP A O 1
ATOM 804 N N . GLU A 1 98 ? -7.978 -0.051 21.694 1.00 91.31 98 GLU A N 1
ATOM 805 C CA . GLU A 1 98 ? -7.010 0.394 22.707 1.00 91.31 98 GLU A CA 1
ATOM 806 C C . GLU A 1 98 ? -5.833 -0.585 22.858 1.00 91.31 98 GLU A C 1
ATOM 808 O O . GLU A 1 98 ? -4.679 -0.152 22.913 1.00 91.31 98 GLU A O 1
ATOM 813 N N . ARG A 1 99 ? -6.095 -1.903 22.856 1.00 92.38 99 ARG A N 1
ATOM 814 C CA . ARG A 1 99 ? -5.044 -2.938 22.866 1.00 92.38 99 ARG A CA 1
ATOM 815 C C . ARG A 1 99 ? -4.166 -2.854 21.614 1.00 92.38 99 ARG A C 1
ATOM 817 O O . ARG A 1 99 ? -2.946 -2.751 21.728 1.00 92.38 99 ARG A O 1
ATOM 824 N N . VAL A 1 100 ? -4.794 -2.851 20.440 1.00 90.44 100 VAL A N 1
ATOM 825 C CA . VAL A 1 100 ? -4.143 -2.776 19.122 1.00 90.44 100 VAL A CA 1
ATOM 826 C C . VAL A 1 100 ? -3.247 -1.545 19.004 1.00 90.44 100 VAL A C 1
ATOM 828 O O . VAL A 1 100 ? -2.083 -1.654 18.624 1.00 90.44 100 VAL A O 1
ATOM 831 N N . LEU A 1 101 ? -3.772 -0.368 19.348 1.00 90.12 101 LEU A N 1
ATOM 832 C CA . LEU A 1 101 ? -3.080 0.909 19.179 1.00 90.12 101 LEU A CA 1
ATOM 833 C C . LEU A 1 101 ? -1.947 1.100 20.191 1.00 90.12 101 LEU A C 1
ATOM 835 O O . LEU A 1 101 ? -1.003 1.834 19.907 1.00 90.12 101 LEU A O 1
ATOM 839 N N . LYS A 1 102 ? -2.003 0.409 21.335 1.00 90.81 102 LYS A N 1
ATOM 840 C CA . LYS A 1 102 ? -0.905 0.345 22.304 1.00 90.81 102 LYS A CA 1
ATOM 841 C C . LYS A 1 102 ? 0.279 -0.489 21.801 1.00 90.81 102 LYS A C 1
ATOM 843 O O . LYS A 1 102 ? 1.411 -0.161 22.143 1.00 90.81 102 LYS A O 1
ATOM 848 N N . GLU A 1 103 ? 0.045 -1.538 21.007 1.00 89.69 103 GLU A N 1
ATOM 849 C CA . GLU A 1 103 ? 1.125 -2.323 20.386 1.00 89.69 103 GLU A CA 1
ATOM 850 C C . GLU A 1 103 ? 1.630 -1.673 19.089 1.00 89.69 103 GLU A C 1
ATOM 852 O O . GLU A 1 103 ? 2.836 -1.511 18.901 1.00 89.69 103 GLU A O 1
ATOM 857 N N . LYS A 1 104 ? 0.718 -1.278 18.190 1.00 87.69 104 LYS A N 1
ATOM 858 C CA . LYS A 1 104 ? 1.045 -0.715 16.870 1.00 87.69 104 LYS A CA 1
ATOM 859 C C . LYS A 1 104 ? 0.208 0.541 16.599 1.00 87.69 104 LYS A C 1
ATOM 861 O O . LYS A 1 104 ? -0.803 0.458 15.901 1.00 87.69 104 LYS A O 1
ATOM 866 N N . PRO A 1 105 ? 0.651 1.732 17.055 1.00 87.75 105 PRO A N 1
ATOM 867 C CA . PRO A 1 105 ? -0.049 3.002 16.819 1.00 87.75 105 PRO A CA 1
ATOM 868 C C . PRO A 1 105 ? -0.348 3.292 15.339 1.00 87.75 105 PRO A C 1
ATOM 870 O O . PRO A 1 105 ? -1.345 3.936 15.017 1.00 87.75 105 PRO A O 1
ATOM 873 N N . ALA A 1 106 ? 0.478 2.768 14.424 1.00 83.19 106 ALA A N 1
ATOM 874 C CA . ALA A 1 106 ? 0.269 2.856 12.979 1.00 83.19 106 ALA A CA 1
ATOM 875 C C . ALA A 1 106 ? -1.074 2.258 12.509 1.00 83.19 106 ALA A C 1
ATOM 877 O O . ALA A 1 106 ? -1.594 2.686 11.482 1.00 83.19 106 ALA A O 1
ATOM 878 N N . ALA A 1 107 ? -1.673 1.323 13.260 1.00 86.00 107 ALA A N 1
ATOM 879 C CA . ALA A 1 107 ? -2.980 0.741 12.950 1.00 86.00 107 ALA A CA 1
ATOM 880 C C . ALA A 1 107 ? -4.144 1.752 13.023 1.00 86.00 107 ALA A C 1
ATOM 882 O O . ALA A 1 107 ? -5.230 1.453 12.532 1.00 86.00 107 ALA A O 1
ATOM 883 N N . MET A 1 108 ? -3.936 2.958 13.574 1.00 86.75 108 MET A N 1
ATOM 884 C CA . MET A 1 108 ? -4.973 3.996 13.688 1.00 86.75 108 MET A CA 1
ATOM 885 C C . MET A 1 108 ? -5.587 4.387 12.338 1.00 86.75 108 MET A C 1
ATOM 887 O O . MET A 1 108 ? -6.770 4.719 12.281 1.00 86.75 108 MET A O 1
ATOM 891 N N . VAL A 1 109 ? -4.821 4.299 11.243 1.00 84.31 109 VAL A N 1
ATOM 892 C CA . VAL A 1 109 ? -5.333 4.569 9.887 1.00 84.31 109 VAL A CA 1
ATOM 893 C C . VAL A 1 109 ? -6.459 3.606 9.490 1.00 84.31 109 VAL A C 1
ATOM 895 O O . VAL A 1 109 ? -7.373 3.998 8.771 1.00 84.31 109 VAL A O 1
ATOM 898 N N . TYR A 1 110 ? -6.446 2.379 10.019 1.00 85.62 110 TYR A N 1
ATOM 899 C CA . TYR A 1 110 ? -7.409 1.328 9.692 1.00 85.62 110 TYR A CA 1
ATOM 900 C C . TYR A 1 110 ? -8.652 1.301 10.595 1.00 85.62 110 TYR A C 1
ATOM 902 O O . TYR A 1 110 ? -9.564 0.515 10.348 1.00 85.62 110 TYR A O 1
ATOM 910 N N . ARG A 1 111 ? -8.743 2.179 11.607 1.00 81.38 111 ARG A N 1
ATOM 911 C CA . ARG A 1 111 ? -9.931 2.281 12.482 1.00 81.38 111 ARG A CA 1
ATOM 912 C C . ARG A 1 111 ? -11.166 2.840 11.768 1.00 81.38 111 ARG A C 1
ATOM 914 O O . ARG A 1 111 ? -12.287 2.613 12.210 1.00 81.38 111 ARG A O 1
ATOM 921 N N . PHE A 1 112 ? -10.962 3.572 10.671 1.00 77.44 112 PHE A N 1
ATOM 922 C CA . PHE A 1 112 ? -12.031 4.230 9.909 1.00 77.44 112 PHE A CA 1
ATOM 923 C C . PHE A 1 112 ? -11.935 4.009 8.390 1.00 77.44 112 PHE A C 1
ATOM 925 O O . PHE A 1 112 ? -12.756 4.546 7.648 1.00 77.44 112 PHE A O 1
ATOM 932 N N . GLN A 1 113 ? -10.925 3.276 7.908 1.00 78.62 113 GLN A N 1
ATOM 933 C CA . GLN A 1 113 ? -10.660 3.067 6.481 1.00 78.62 113 GLN A CA 1
ATOM 934 C C . GLN A 1 113 ? -10.126 1.656 6.217 1.00 78.62 113 GLN A C 1
ATOM 936 O O . GLN A 1 113 ? -9.398 1.089 7.029 1.00 78.62 113 GLN A O 1
ATOM 941 N N . GLY A 1 114 ? -10.469 1.101 5.057 1.00 81.75 114 GLY A N 1
ATOM 942 C CA . GLY A 1 114 ? -9.914 -0.161 4.581 1.00 81.75 114 GLY A CA 1
ATOM 943 C C . GLY A 1 114 ? -8.515 -0.041 4.002 1.00 81.75 114 GLY A C 1
ATOM 944 O O . GLY A 1 114 ? -8.139 1.000 3.461 1.00 81.75 114 GLY A O 1
ATOM 945 N N . GLU A 1 115 ? -7.783 -1.154 3.981 1.00 83.94 115 GLU A N 1
ATOM 946 C CA . GLU A 1 115 ? -6.698 -1.313 3.020 1.00 83.94 115 GLU A CA 1
ATOM 947 C C . GLU A 1 115 ? -7.296 -1.473 1.613 1.00 83.94 115 GLU A C 1
ATOM 949 O O . GLU A 1 115 ? -7.677 -2.566 1.191 1.00 83.94 115 GLU A O 1
ATOM 954 N N . ARG A 1 116 ? -7.382 -0.355 0.880 1.00 86.38 116 ARG A N 1
ATOM 955 C CA . ARG A 1 116 ? -7.970 -0.269 -0.468 1.00 86.38 116 ARG A CA 1
ATOM 956 C C . ARG A 1 116 ? -7.432 -1.331 -1.430 1.00 86.38 116 ARG A C 1
ATOM 958 O O . ARG A 1 116 ? -8.180 -1.838 -2.260 1.00 86.38 116 ARG A O 1
ATOM 965 N N . HIS A 1 117 ? -6.153 -1.677 -1.308 1.00 89.06 117 HIS A N 1
ATOM 966 C CA . HIS A 1 117 ? -5.475 -2.596 -2.217 1.00 89.06 117 HIS A CA 1
ATOM 967 C C . HIS A 1 117 ? -5.426 -4.038 -1.696 1.00 89.06 117 HIS A C 1
ATOM 969 O O . HIS A 1 117 ? -4.709 -4.850 -2.272 1.00 89.06 117 HIS A O 1
ATOM 975 N N . TRP A 1 118 ? -6.143 -4.380 -0.616 1.00 87.75 118 TRP A N 1
ATOM 976 C CA . TRP A 1 118 ? -5.945 -5.626 0.140 1.00 87.75 118 TRP A CA 1
ATOM 977 C C . TRP A 1 118 ? -5.887 -6.892 -0.727 1.00 87.75 118 TRP A C 1
ATOM 979 O O . TRP A 1 118 ? -4.966 -7.693 -0.576 1.00 87.75 118 TRP A O 1
ATOM 989 N N . ALA A 1 119 ? -6.812 -7.054 -1.679 1.00 88.81 119 ALA A N 1
ATOM 990 C CA . ALA A 1 119 ? -6.819 -8.208 -2.582 1.00 88.81 119 ALA A CA 1
ATOM 991 C C . ALA A 1 119 ? -5.558 -8.270 -3.469 1.00 88.81 119 ALA A C 1
ATOM 993 O O . ALA A 1 119 ? -4.913 -9.313 -3.542 1.00 88.81 119 ALA A O 1
ATOM 994 N N . SER A 1 120 ? -5.160 -7.148 -4.073 1.00 92.94 120 SER A N 1
ATOM 995 C CA . SER A 1 120 ? -3.940 -7.039 -4.884 1.00 92.94 120 SER A CA 1
ATOM 996 C C . SER A 1 120 ? -2.675 -7.244 -4.048 1.00 92.94 120 SER A C 1
ATOM 998 O O . SER A 1 120 ? -1.774 -7.966 -4.458 1.00 92.94 120 SER A O 1
ATOM 1000 N N . LEU A 1 121 ? -2.619 -6.684 -2.836 1.00 92.31 121 LEU A N 1
ATOM 1001 C CA . LEU A 1 121 ? -1.504 -6.886 -1.908 1.00 92.31 121 LEU A CA 1
ATOM 1002 C C . LEU A 1 121 ? -1.415 -8.344 -1.429 1.00 92.31 121 LEU A C 1
ATOM 1004 O O . LEU A 1 121 ? -0.312 -8.845 -1.248 1.00 92.31 121 LEU A O 1
ATOM 1008 N N . THR A 1 122 ? -2.543 -9.050 -1.299 1.00 90.81 122 THR A N 1
ATOM 1009 C CA . THR A 1 122 ? -2.560 -10.499 -1.027 1.00 90.81 122 THR A CA 1
ATOM 1010 C C . THR A 1 122 ? -1.997 -11.298 -2.207 1.00 90.81 122 THR A C 1
ATOM 1012 O O . THR A 1 122 ? -1.286 -12.271 -1.983 1.00 90.81 122 THR A O 1
ATOM 1015 N N . LEU A 1 123 ? -2.238 -10.880 -3.456 1.00 90.44 123 LEU A N 1
ATOM 1016 C CA . LEU A 1 123 ? -1.614 -11.508 -4.631 1.00 90.44 123 LEU A CA 1
ATOM 1017 C C . LEU A 1 123 ? -0.100 -11.240 -4.701 1.00 90.44 123 LEU A C 1
ATOM 1019 O O . LEU A 1 123 ? 0.658 -12.152 -5.010 1.00 90.44 123 LEU A O 1
ATOM 1023 N N . ILE A 1 124 ? 0.345 -10.020 -4.378 1.00 91.75 124 ILE A N 1
ATOM 1024 C CA . ILE A 1 124 ? 1.767 -9.628 -4.431 1.00 91.75 124 ILE A CA 1
ATOM 1025 C C . ILE A 1 124 ? 2.574 -10.216 -3.256 1.00 91.75 124 ILE A C 1
ATOM 1027 O O . ILE A 1 124 ? 3.723 -10.609 -3.437 1.00 91.75 124 ILE A O 1
ATOM 1031 N N . PHE A 1 125 ? 2.007 -10.258 -2.043 1.00 91.00 125 PHE A N 1
ATOM 1032 C CA . PHE A 1 125 ? 2.741 -10.572 -0.806 1.00 91.00 125 PHE A CA 1
ATOM 1033 C C . PHE A 1 125 ? 2.243 -11.810 -0.043 1.00 91.00 125 PHE A C 1
ATOM 1035 O O . PHE A 1 125 ? 2.959 -12.295 0.832 1.00 91.00 125 PHE A O 1
ATOM 1042 N N . GLY A 1 126 ? 1.065 -12.359 -0.356 1.00 84.31 126 GLY A N 1
ATOM 1043 C CA . GLY A 1 126 ? 0.430 -13.433 0.426 1.00 84.31 126 GLY A CA 1
ATOM 1044 C C . GLY A 1 126 ? 1.142 -14.790 0.395 1.00 84.31 126 GLY A C 1
ATOM 1045 O O . GLY A 1 126 ? 0.901 -15.620 1.267 1.00 84.31 126 GLY A O 1
ATOM 1046 N N . GLY A 1 127 ? 2.063 -15.009 -0.550 1.00 71.06 127 GLY A N 1
ATOM 1047 C CA . GLY A 1 127 ? 2.977 -16.162 -0.539 1.00 71.06 127 GLY A CA 1
ATOM 1048 C C . GLY A 1 127 ? 4.091 -16.075 0.518 1.00 71.06 127 GLY A C 1
ATOM 1049 O O . GLY A 1 127 ? 4.811 -17.047 0.738 1.00 71.06 127 GLY A O 1
ATOM 1050 N N . SER A 1 128 ? 4.247 -14.926 1.184 1.00 63.34 128 SER A N 1
ATOM 1051 C CA . SER A 1 128 ? 5.261 -14.705 2.215 1.00 63.34 128 SER A CA 1
ATOM 1052 C C . SER A 1 128 ? 4.876 -15.385 3.530 1.00 63.34 128 SER A C 1
ATOM 1054 O O . SER A 1 128 ? 4.230 -14.782 4.385 1.00 63.34 128 SER A O 1
ATOM 1056 N N . LEU A 1 129 ? 5.342 -16.622 3.726 1.00 50.53 129 LEU A N 1
ATOM 1057 C CA . LEU A 1 129 ? 5.210 -17.376 4.988 1.00 50.53 129 LEU A CA 1
ATOM 1058 C C . LEU A 1 129 ? 5.856 -16.676 6.202 1.00 50.53 129 LEU A C 1
ATOM 1060 O O . LEU A 1 129 ? 5.606 -17.038 7.352 1.00 50.53 129 LEU A O 1
ATOM 1064 N N . GLU A 1 130 ? 6.693 -15.673 5.954 1.00 47.38 130 GLU A N 1
ATOM 1065 C CA . GLU A 1 130 ? 7.399 -14.905 6.968 1.00 47.38 130 GLU A CA 1
ATOM 1066 C C . GLU A 1 130 ? 6.485 -13.884 7.674 1.00 47.38 130 GLU A C 1
ATOM 1068 O O . GLU A 1 130 ? 6.258 -12.772 7.193 1.00 47.38 130 GLU A O 1
ATOM 1073 N N . ASN A 1 131 ? 6.010 -14.235 8.875 1.00 44.38 131 ASN A N 1
ATOM 1074 C CA . ASN A 1 131 ? 5.440 -13.284 9.842 1.00 44.38 131 ASN A CA 1
ATOM 1075 C C . ASN A 1 131 ? 6.556 -12.425 10.475 1.00 44.38 131 ASN A C 1
ATOM 1077 O O . ASN A 1 131 ? 6.812 -12.488 11.679 1.00 44.38 131 ASN A O 1
ATOM 1081 N N . VAL A 1 132 ? 7.252 -11.636 9.653 1.00 44.66 132 VAL A 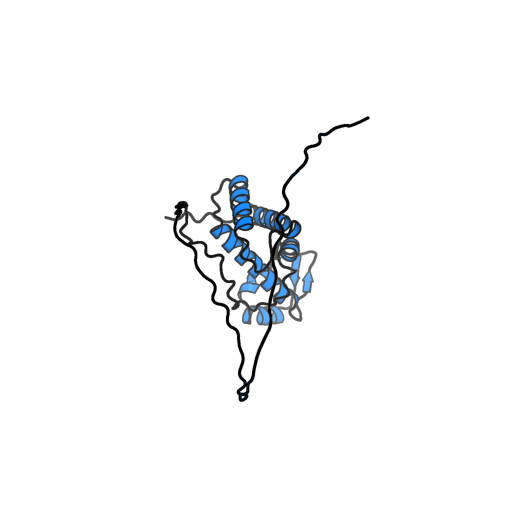N 1
ATOM 1082 C CA . VAL A 1 132 ? 8.353 -10.774 10.097 1.00 44.66 132 VAL A CA 1
ATOM 1083 C C . VAL A 1 132 ? 7.814 -9.648 10.976 1.00 44.66 132 VAL A C 1
ATOM 1085 O O . VAL A 1 132 ? 7.146 -8.719 10.518 1.00 44.66 132 VAL A O 1
ATOM 1088 N N . HIS A 1 133 ? 8.152 -9.711 12.265 1.00 44.53 133 HIS A N 1
ATOM 1089 C CA . HIS A 1 133 ? 8.064 -8.558 13.153 1.00 44.53 133 HIS A CA 1
ATOM 1090 C C . HIS A 1 133 ? 8.936 -7.423 12.563 1.00 44.53 133 HIS A C 1
ATOM 1092 O O . HIS A 1 133 ? 10.047 -7.729 12.124 1.00 44.53 133 HIS A O 1
ATOM 1098 N N . PRO A 1 134 ? 8.516 -6.136 12.539 1.00 43.25 134 PRO A N 1
ATOM 1099 C CA . PRO A 1 134 ? 9.110 -5.103 11.660 1.00 43.25 134 PRO A CA 1
ATOM 1100 C C . PRO A 1 134 ? 10.577 -4.684 11.904 1.00 43.25 134 PRO A C 1
ATOM 1102 O O . PRO A 1 134 ? 11.013 -3.661 11.383 1.00 43.25 134 PRO A O 1
ATOM 1105 N N . GLN A 1 135 ? 11.332 -5.440 12.701 1.00 41.09 135 GLN A N 1
ATOM 1106 C CA . GLN A 1 135 ? 12.768 -5.282 12.941 1.00 41.09 135 GLN A CA 1
ATOM 1107 C C . GLN A 1 135 ? 13.639 -6.162 12.029 1.00 41.09 135 GLN A C 1
ATOM 1109 O O . GLN A 1 135 ? 14.852 -5.975 12.003 1.00 41.09 135 GLN A O 1
ATOM 1114 N N . GLY A 1 136 ? 13.044 -7.079 11.254 1.00 40.16 136 GLY A N 1
ATOM 1115 C CA . GLY A 1 136 ? 13.738 -7.718 10.137 1.00 40.16 136 GLY A CA 1
ATOM 1116 C C . GLY A 1 136 ? 14.129 -6.665 9.102 1.00 40.16 136 GLY A C 1
ATOM 1117 O O . GLY A 1 136 ? 13.271 -6.144 8.381 1.00 40.16 136 GLY A O 1
ATOM 1118 N N . VAL A 1 137 ? 15.417 -6.319 9.046 1.00 40.50 137 VAL A N 1
ATOM 1119 C CA . VAL A 1 137 ? 15.952 -5.439 8.007 1.00 40.50 137 VAL A CA 1
ATOM 1120 C C . VAL A 1 137 ? 15.819 -6.176 6.682 1.00 40.50 137 VAL A C 1
ATOM 1122 O O . VAL A 1 137 ? 16.539 -7.126 6.409 1.00 40.50 137 VAL A O 1
ATOM 1125 N N . MET A 1 138 ? 14.875 -5.727 5.856 1.00 48.78 138 MET A N 1
ATOM 1126 C CA . MET A 1 138 ? 14.915 -5.986 4.420 1.00 48.78 138 MET A CA 1
ATOM 1127 C C . MET A 1 138 ? 16.211 -5.356 3.904 1.00 48.78 138 MET A C 1
ATOM 1129 O O . MET A 1 138 ? 16.243 -4.127 3.739 1.00 48.78 138 MET A O 1
ATOM 1133 N N . ASP A 1 139 ? 17.250 -6.170 3.706 1.00 48.06 139 ASP A N 1
ATOM 1134 C CA . ASP A 1 139 ? 18.487 -5.741 3.061 1.00 48.06 139 ASP A CA 1
ATOM 1135 C C . ASP A 1 139 ? 18.116 -5.120 1.719 1.00 48.06 139 ASP A C 1
ATOM 1137 O O . ASP A 1 139 ? 17.490 -5.742 0.855 1.00 48.06 139 ASP A O 1
ATOM 1141 N N . GLY A 1 140 ? 18.381 -3.820 1.606 1.00 47.19 140 GLY A N 1
ATOM 1142 C CA . GLY A 1 140 ? 17.953 -3.070 0.442 1.00 47.19 140 GLY A CA 1
ATOM 1143 C C . GLY A 1 140 ? 18.696 -3.567 -0.795 1.00 47.19 140 GLY A C 1
ATOM 1144 O O . GLY A 1 140 ? 19.879 -3.899 -0.690 1.00 47.19 140 GLY A O 1
ATOM 1145 N N . PRO A 1 141 ? 18.070 -3.559 -1.986 1.00 51.84 141 PRO A N 1
ATOM 1146 C CA . PRO A 1 141 ? 18.865 -3.515 -3.202 1.00 51.84 141 PRO A CA 1
ATOM 1147 C C . PRO A 1 141 ? 19.829 -2.330 -3.059 1.00 51.84 141 PRO A C 1
ATOM 1149 O O . PRO A 1 141 ? 19.375 -1.204 -2.854 1.00 51.84 141 PRO A O 1
ATOM 1152 N N . ASN A 1 142 ? 21.143 -2.580 -3.111 1.00 49.44 142 ASN A N 1
ATOM 1153 C CA . ASN A 1 142 ? 22.118 -1.494 -3.080 1.00 49.44 142 ASN A CA 1
ATOM 1154 C C . ASN A 1 142 ? 21.911 -0.655 -4.348 1.00 49.44 142 ASN A C 1
ATOM 1156 O O . ASN A 1 142 ? 22.171 -1.139 -5.453 1.00 49.44 142 ASN A O 1
ATOM 1160 N N . ILE A 1 143 ? 21.318 0.516 -4.154 1.00 50.94 143 ILE A N 1
ATOM 1161 C CA . ILE A 1 143 ? 20.931 1.535 -5.128 1.00 50.94 143 ILE A CA 1
ATOM 1162 C C . ILE A 1 143 ? 21.242 2.830 -4.384 1.00 50.94 143 ILE A C 1
ATOM 1164 O O . ILE A 1 143 ? 20.574 3.103 -3.377 1.00 50.94 143 ILE A O 1
ATOM 1168 N N . ASP A 1 144 ? 22.266 3.580 -4.796 1.00 49.59 144 ASP A N 1
ATOM 1169 C CA . ASP A 1 144 ? 22.563 4.852 -4.141 1.00 49.59 144 ASP A CA 1
ATOM 1170 C C . ASP A 1 144 ? 21.352 5.790 -4.334 1.00 49.59 144 ASP A C 1
ATOM 1172 O O . ASP A 1 144 ? 20.856 5.943 -5.455 1.00 49.59 144 ASP A O 1
ATOM 1176 N N . PRO A 1 145 ? 20.827 6.429 -3.272 1.00 48.41 145 PRO A N 1
ATOM 1177 C CA . PRO A 1 145 ? 19.760 7.42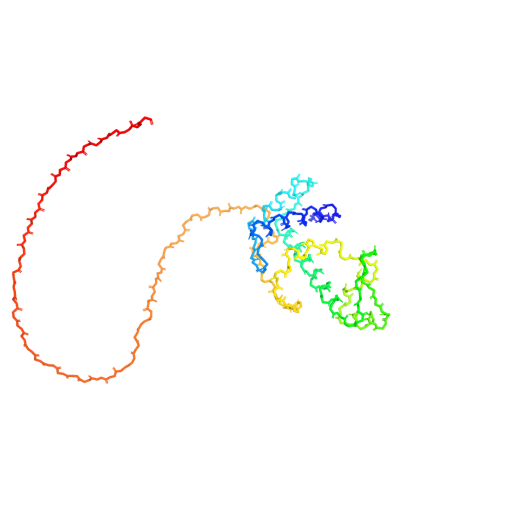1 -3.404 1.00 48.41 145 PRO A CA 1
ATOM 1178 C C . PRO A 1 145 ? 20.127 8.644 -4.270 1.00 48.41 145 PRO A C 1
ATOM 1180 O O . PRO A 1 145 ? 19.246 9.471 -4.503 1.00 48.41 145 PRO A O 1
ATOM 1183 N N . ASN A 1 146 ? 21.383 8.774 -4.717 1.00 48.28 146 ASN A N 1
ATOM 1184 C CA . ASN A 1 146 ? 21.903 9.846 -5.567 1.00 48.28 146 ASN A CA 1
ATOM 1185 C C . ASN A 1 146 ? 22.240 9.411 -7.016 1.00 48.28 146 ASN A C 1
ATOM 1187 O O . ASN A 1 146 ? 22.768 10.236 -7.761 1.00 48.28 146 ASN A O 1
ATOM 1191 N N . GLU A 1 147 ? 21.984 8.160 -7.429 1.00 49.56 147 GLU A N 1
ATOM 1192 C CA . GLU A 1 147 ? 22.280 7.642 -8.787 1.00 49.56 147 GLU A CA 1
ATOM 1193 C C . GLU A 1 147 ? 21.311 8.176 -9.881 1.00 49.56 147 GLU A C 1
ATOM 1195 O O . GLU A 1 147 ? 20.665 7.422 -10.610 1.00 49.56 147 GLU A O 1
ATOM 1200 N N . ASP A 1 148 ? 21.236 9.501 -10.034 1.00 44.00 148 ASP A N 1
ATOM 1201 C CA . ASP A 1 148 ? 20.657 10.166 -11.212 1.00 44.00 148 ASP A CA 1
ATOM 1202 C C . ASP A 1 148 ? 21.705 10.183 -12.356 1.00 44.00 148 ASP A C 1
ATOM 1204 O O . ASP A 1 148 ? 22.405 11.173 -12.550 1.00 44.00 148 ASP A O 1
ATOM 1208 N N . GLU A 1 149 ? 21.818 9.060 -13.079 1.00 48.16 149 GLU A N 1
ATOM 1209 C CA . GLU A 1 149 ? 22.704 8.788 -14.238 1.00 48.16 149 GLU A CA 1
ATOM 1210 C C . GLU A 1 149 ? 24.209 9.132 -14.108 1.00 48.16 149 GLU A C 1
ATOM 1212 O O . GLU A 1 149 ? 24.634 10.273 -14.261 1.00 48.16 149 GLU A O 1
ATOM 1217 N N . ILE A 1 150 ? 25.045 8.087 -14.048 1.00 35.25 150 ILE A N 1
ATOM 1218 C CA . ILE A 1 150 ? 26.150 7.840 -15.000 1.00 35.25 150 ILE A CA 1
ATOM 1219 C C . ILE A 1 150 ? 26.539 6.360 -14.868 1.00 35.25 150 ILE A C 1
ATOM 1221 O O . ILE A 1 150 ? 27.021 5.925 -13.825 1.00 35.25 150 ILE A O 1
ATOM 1225 N N . ILE A 1 151 ? 26.360 5.577 -15.936 1.00 34.62 151 ILE A N 1
ATOM 1226 C CA . ILE A 1 151 ? 26.995 4.258 -16.043 1.00 34.62 151 ILE A CA 1
ATOM 1227 C C . ILE A 1 151 ? 28.407 4.503 -16.572 1.00 34.62 151 ILE A C 1
ATOM 1229 O O . ILE A 1 151 ? 28.596 4.690 -17.776 1.00 34.62 151 ILE A O 1
ATOM 1233 N N . VAL A 1 152 ? 29.403 4.524 -15.683 1.00 33.84 152 VAL A N 1
ATOM 1234 C CA . VAL A 1 152 ? 30.793 4.364 -16.123 1.00 33.84 152 VAL A CA 1
ATOM 1235 C C . VAL A 1 152 ? 30.962 2.898 -16.503 1.00 33.84 15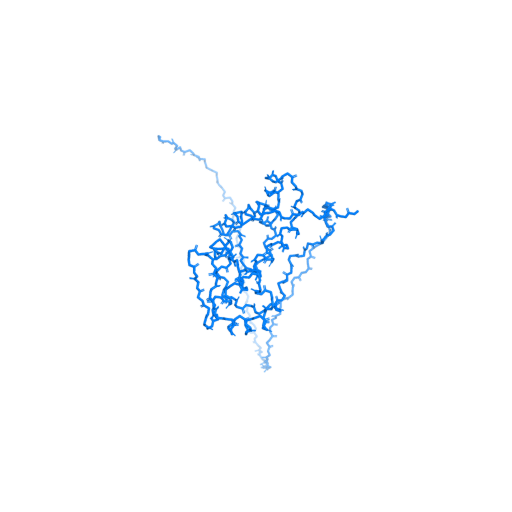2 VAL A C 1
ATOM 1237 O O . VAL A 1 152 ? 30.987 2.030 -15.634 1.00 33.84 152 VAL A O 1
ATOM 1240 N N . LEU A 1 153 ? 31.052 2.622 -17.803 1.00 42.88 153 LEU A N 1
ATOM 1241 C CA . LEU A 1 153 ? 31.617 1.361 -18.269 1.00 42.88 153 LEU A CA 1
ATOM 1242 C C . LEU A 1 153 ? 33.122 1.415 -17.993 1.00 42.88 153 LEU A C 1
ATOM 1244 O O . LEU A 1 153 ? 33.869 2.049 -18.737 1.00 42.88 153 LEU A O 1
ATOM 1248 N N . SER A 1 154 ? 33.526 0.802 -16.884 1.00 33.75 154 SER A N 1
ATOM 1249 C CA . SER A 1 154 ? 34.904 0.381 -16.663 1.00 33.75 154 SER A CA 1
ATOM 1250 C C . SER A 1 154 ? 35.010 -1.077 -17.099 1.00 33.75 154 SER A C 1
ATOM 1252 O O . SER A 1 154 ? 34.532 -1.963 -16.391 1.00 33.75 154 SER A O 1
ATOM 1254 N N . ASP A 1 155 ? 35.590 -1.297 -18.275 1.00 41.91 155 ASP A N 1
ATOM 1255 C CA . ASP A 1 155 ? 36.263 -2.556 -18.596 1.00 41.91 155 ASP A CA 1
ATOM 1256 C C . ASP A 1 155 ? 37.544 -2.693 -17.728 1.00 41.91 155 ASP A C 1
ATOM 1258 O O . ASP A 1 155 ? 38.016 -1.685 -17.194 1.00 41.91 155 ASP A O 1
ATOM 1262 N N . ASP A 1 156 ? 38.099 -3.913 -17.647 1.00 40.84 156 ASP A N 1
ATOM 1263 C CA . ASP A 1 156 ? 39.395 -4.297 -17.025 1.00 40.84 156 ASP A CA 1
ATOM 1264 C C . ASP A 1 156 ? 39.504 -4.111 -15.476 1.00 40.84 156 ASP A C 1
ATOM 1266 O O . ASP A 1 156 ? 38.938 -3.178 -14.908 1.00 40.84 156 ASP A O 1
ATOM 1270 N N . ASP A 1 157 ? 40.191 -4.928 -14.656 1.00 43.88 157 ASP A N 1
ATOM 1271 C CA . ASP A 1 157 ? 40.817 -6.275 -14.744 1.00 43.88 157 ASP A CA 1
ATOM 1272 C C . ASP A 1 157 ? 40.107 -7.208 -13.687 1.00 43.88 157 ASP A C 1
ATOM 1274 O O . ASP A 1 157 ? 39.236 -6.721 -12.964 1.00 43.88 157 ASP A O 1
ATOM 1278 N N . ASP A 1 158 ? 40.345 -8.509 -13.424 1.00 41.41 158 ASP A N 1
ATOM 1279 C CA . ASP A 1 158 ? 41.238 -9.607 -13.880 1.00 41.41 158 ASP A CA 1
ATOM 1280 C C . ASP A 1 158 ? 40.573 -10.979 -13.478 1.00 41.41 158 ASP A C 1
ATOM 1282 O O . ASP A 1 158 ? 39.456 -10.979 -12.949 1.00 41.41 158 ASP A O 1
ATOM 1286 N N . GLU A 1 159 ? 41.225 -12.141 -13.669 1.00 47.69 159 GLU A N 1
ATOM 1287 C CA . GLU A 1 159 ? 40.811 -13.477 -13.145 1.00 47.69 159 GLU A CA 1
ATOM 1288 C C . GLU A 1 159 ? 41.587 -13.924 -11.858 1.00 47.69 159 GLU A C 1
ATOM 1290 O O . GLU A 1 159 ? 42.223 -13.120 -11.181 1.00 47.69 159 GLU A O 1
ATOM 1295 N N . ASP A 1 160 ? 41.516 -15.227 -11.530 1.00 41.19 160 ASP A N 1
ATOM 1296 C CA . ASP A 1 160 ? 42.277 -16.020 -10.538 1.00 41.19 160 ASP A CA 1
ATOM 1297 C C . ASP A 1 160 ? 41.996 -15.837 -9.019 1.00 41.19 160 ASP A C 1
ATOM 1299 O O . ASP A 1 160 ? 42.023 -14.748 -8.453 1.00 41.19 160 ASP A O 1
ATOM 1303 N N . GLY A 1 161 ? 41.774 -16.913 -8.245 1.00 39.91 161 GLY A N 1
ATOM 1304 C CA . GLY A 1 161 ? 41.685 -18.334 -8.623 1.00 39.91 161 GLY A CA 1
ATOM 1305 C C . GLY A 1 161 ? 41.191 -19.236 -7.478 1.00 39.91 161 GLY A C 1
ATOM 1306 O O . GLY A 1 161 ? 41.133 -18.816 -6.321 1.00 39.91 161 GLY A O 1
ATOM 1307 N N . GLU A 1 162 ? 40.798 -20.476 -7.795 1.00 45.56 162 GLU A N 1
ATOM 1308 C CA . GLU A 1 162 ? 40.326 -21.457 -6.802 1.00 45.56 162 GLU A CA 1
ATOM 1309 C C . GLU A 1 162 ? 41.477 -22.090 -6.000 1.00 45.56 162 GLU A C 1
ATOM 1311 O O . GLU A 1 162 ? 42.536 -22.385 -6.552 1.00 45.56 162 GLU A O 1
ATOM 1316 N N . ASP A 1 163 ? 41.230 -22.406 -4.723 1.00 44.38 163 ASP A N 1
ATOM 1317 C CA . ASP A 1 163 ? 42.098 -23.289 -3.933 1.00 44.38 163 ASP A CA 1
ATOM 1318 C C . ASP A 1 163 ? 41.251 -24.339 -3.187 1.00 44.38 163 ASP A C 1
ATOM 1320 O O . ASP A 1 163 ? 40.366 -24.018 -2.385 1.00 44.38 163 ASP A O 1
ATOM 1324 N N . ILE A 1 164 ? 41.467 -25.616 -3.514 1.00 44.03 164 ILE A N 1
ATOM 1325 C CA . ILE A 1 164 ? 40.578 -26.737 -3.166 1.00 44.03 164 ILE A CA 1
ATOM 1326 C C . ILE A 1 164 ? 41.053 -27.465 -1.905 1.00 44.03 164 ILE A C 1
ATOM 1328 O O . ILE A 1 164 ? 42.047 -28.189 -1.903 1.00 44.03 164 ILE A O 1
ATOM 1332 N N . HIS A 1 165 ? 40.292 -27.317 -0.820 1.00 34.91 165 HIS A N 1
ATOM 1333 C CA . HIS A 1 165 ? 40.627 -27.870 0.492 1.00 34.91 165 HIS A CA 1
ATOM 1334 C C . HIS A 1 165 ? 40.294 -29.371 0.610 1.00 34.91 165 HIS A C 1
ATOM 1336 O O . HIS A 1 165 ? 39.121 -29.744 0.686 1.00 34.91 165 HIS A O 1
ATOM 1342 N N . VAL A 1 166 ? 41.315 -30.237 0.678 1.00 38.09 166 VAL A N 1
ATOM 1343 C CA . VAL A 1 166 ? 41.150 -31.697 0.827 1.00 38.09 166 VAL A CA 1
ATOM 1344 C C . VAL A 1 166 ? 42.208 -32.300 1.770 1.00 38.09 166 VAL A C 1
ATOM 1346 O O . VAL A 1 166 ? 43.315 -31.787 1.887 1.00 38.09 166 VAL A O 1
ATOM 1349 N N . GLU A 1 167 ? 41.845 -33.438 2.372 1.00 35.91 167 GLU A N 1
ATOM 1350 C CA . GLU A 1 167 ? 42.644 -34.367 3.197 1.00 35.91 167 GLU A CA 1
ATOM 1351 C C . GLU A 1 167 ? 42.867 -33.945 4.667 1.00 35.91 167 GLU A C 1
ATOM 1353 O O . GLU A 1 167 ? 43.488 -32.937 4.978 1.00 35.91 167 GLU A O 1
ATOM 1358 N N . ASN A 1 168 ? 42.209 -34.588 5.642 1.00 36.09 168 ASN A N 1
ATOM 1359 C CA . ASN A 1 168 ? 42.295 -35.992 6.107 1.00 36.09 168 ASN A CA 1
ATOM 1360 C C . ASN A 1 168 ? 43.500 -36.260 7.025 1.00 36.09 168 ASN A C 1
ATOM 1362 O O . ASN A 1 168 ? 44.641 -35.942 6.713 1.00 36.09 168 ASN A O 1
ATOM 1366 N N . GLY A 1 169 ? 43.238 -36.912 8.163 1.00 33.22 169 GLY A N 1
ATOM 1367 C CA . GLY A 1 169 ? 44.262 -37.363 9.107 1.00 33.22 169 GLY A CA 1
ATOM 1368 C C . GLY A 1 169 ? 44.330 -38.889 9.208 1.00 33.22 169 GLY A C 1
ATOM 1369 O O . GLY A 1 169 ? 43.308 -39.566 9.132 1.00 33.22 169 GLY A O 1
ATOM 1370 N N . GLY A 1 170 ? 45.530 -39.427 9.439 1.00 32.44 170 GLY A N 1
ATOM 1371 C CA . GLY A 1 170 ? 45.757 -40.857 9.680 1.00 32.44 170 GLY A CA 1
ATOM 1372 C C . GLY A 1 170 ? 47.215 -41.261 9.447 1.00 32.44 170 GLY A C 1
ATOM 1373 O O . GLY A 1 170 ? 47.720 -41.147 8.337 1.00 32.44 170 GLY A O 1
ATOM 1374 N N . VAL A 1 171 ? 47.913 -41.728 10.487 1.00 35.09 171 VAL A N 1
ATOM 1375 C CA . VAL A 1 171 ? 49.344 -42.101 10.429 1.00 35.09 171 VAL A CA 1
ATOM 1376 C C . VAL A 1 171 ? 49.489 -43.629 10.362 1.00 35.09 171 VAL A C 1
ATOM 1378 O O . VAL A 1 171 ? 48.874 -44.313 11.177 1.00 35.09 171 VAL A O 1
ATOM 1381 N N . GLY A 1 172 ? 50.312 -44.182 9.449 1.00 30.64 172 GLY A N 1
ATOM 1382 C CA . GLY A 1 172 ? 50.355 -45.647 9.247 1.00 30.64 172 GLY A CA 1
ATOM 1383 C C . GLY A 1 172 ? 51.493 -46.274 8.410 1.00 30.64 172 GLY A C 1
ATOM 1384 O O . GLY A 1 172 ? 51.218 -46.940 7.425 1.00 30.64 172 GLY A O 1
ATOM 1385 N N . ALA A 1 173 ? 52.751 -46.119 8.834 1.00 34.00 173 ALA A N 1
ATOM 1386 C CA . ALA A 1 173 ? 53.838 -47.127 8.762 1.00 34.00 173 ALA A CA 1
ATOM 1387 C C . ALA A 1 173 ? 54.062 -48.055 7.514 1.00 34.00 173 ALA A C 1
ATOM 1389 O O . ALA A 1 173 ? 53.564 -49.172 7.477 1.00 34.00 173 ALA A O 1
ATOM 1390 N N . VAL A 1 174 ? 55.015 -47.653 6.649 1.00 37.62 174 VAL A N 1
ATOM 1391 C CA . VAL A 1 174 ? 56.173 -48.400 6.046 1.00 37.62 174 VAL A CA 1
ATOM 1392 C C . VAL A 1 174 ? 56.073 -49.802 5.367 1.00 37.62 174 VAL A C 1
ATOM 1394 O O . VAL A 1 174 ? 55.304 -50.677 5.743 1.00 37.62 174 VAL A O 1
ATOM 1397 N N . ASN A 1 175 ? 57.063 -50.042 4.476 1.00 34.16 175 ASN A N 1
ATOM 1398 C CA . ASN A 1 175 ? 57.392 -51.240 3.657 1.00 34.16 175 ASN A CA 1
ATOM 1399 C C . ASN A 1 175 ? 56.602 -51.369 2.330 1.00 34.16 175 ASN A C 1
ATOM 1401 O O . ASN A 1 175 ? 55.401 -51.146 2.318 1.00 34.16 175 ASN A O 1
ATOM 1405 N N . GLY A 1 176 ? 57.182 -51.757 1.180 1.00 29.47 176 GLY A N 1
ATOM 1406 C CA . GLY A 1 176 ? 58.592 -52.010 0.810 1.00 29.47 176 GLY A CA 1
ATOM 1407 C C . GLY A 1 176 ? 58.733 -53.139 -0.239 1.00 29.47 176 GLY A C 1
ATOM 1408 O O . GLY A 1 176 ? 57.964 -54.087 -0.154 1.00 29.47 176 GLY A O 1
ATOM 1409 N N . VAL A 1 177 ? 59.746 -53.082 -1.139 1.00 32.62 177 VAL A N 1
ATOM 1410 C CA . VAL A 1 177 ? 60.117 -54.127 -2.157 1.00 32.62 177 VAL A CA 1
ATOM 1411 C C . VAL A 1 177 ? 59.087 -54.284 -3.316 1.00 32.62 177 VAL A C 1
ATOM 1413 O O . VAL A 1 177 ? 57.899 -54.141 -3.074 1.00 32.62 177 VAL A O 1
ATOM 1416 N N . LEU A 1 178 ? 59.385 -54.614 -4.591 1.00 30.03 178 LEU A N 1
ATOM 1417 C CA . LEU A 1 178 ? 60.551 -54.488 -5.506 1.00 30.03 178 LEU A CA 1
ATOM 1418 C C . LEU A 1 178 ? 60.125 -54.977 -6.922 1.00 30.03 178 LEU A C 1
ATOM 1420 O O . LEU A 1 178 ? 59.532 -56.047 -7.022 1.00 30.03 178 LEU A O 1
ATOM 1424 N N . GLY A 1 179 ? 60.539 -54.292 -8.003 1.00 30.27 179 GLY A N 1
ATOM 1425 C CA . GLY A 1 179 ? 60.437 -54.776 -9.402 1.00 30.27 179 GLY A CA 1
ATOM 1426 C C . GLY A 1 179 ? 59.038 -54.689 -10.045 1.00 30.27 179 GLY A C 1
ATOM 1427 O O . GLY A 1 179 ? 58.074 -54.377 -9.357 1.00 30.27 179 GLY A O 1
ATOM 1428 N N . ALA A 1 180 ? 58.836 -54.962 -11.342 1.00 29.81 180 ALA A N 1
ATOM 1429 C CA . ALA A 1 180 ? 59.724 -55.093 -12.519 1.00 29.81 180 ALA A CA 1
ATOM 1430 C C . ALA A 1 180 ? 58.833 -55.205 -13.800 1.00 29.81 180 ALA A C 1
ATOM 1432 O O . ALA A 1 180 ? 57.616 -55.279 -13.656 1.00 29.81 180 ALA A O 1
ATOM 1433 N N . ALA A 1 181 ? 59.430 -55.295 -15.005 1.00 36.53 181 ALA A N 1
ATOM 1434 C CA . ALA A 1 181 ? 58.787 -55.283 -16.346 1.00 36.53 181 ALA A CA 1
ATOM 1435 C C . ALA A 1 181 ? 58.193 -53.903 -16.755 1.00 36.53 181 ALA A C 1
ATOM 1437 O O . ALA A 1 181 ? 57.617 -53.215 -15.922 1.00 36.53 181 ALA A O 1
ATOM 1438 N N . GLU A 1 182 ? 58.430 -53.313 -17.941 1.00 34.97 182 GLU A N 1
ATOM 1439 C CA . GLU A 1 182 ? 58.421 -53.786 -19.354 1.00 34.97 182 GLU A CA 1
ATOM 1440 C C . GLU A 1 182 ? 57.001 -53.977 -19.934 1.00 34.97 182 GLU A C 1
ATOM 1442 O O . GLU A 1 182 ? 56.147 -54.521 -19.246 1.00 34.97 182 GLU A O 1
ATOM 1447 N N . SER A 1 183 ? 56.661 -53.635 -21.191 1.00 36.59 183 SER A N 1
ATOM 1448 C CA . SER A 1 183 ? 57.307 -52.865 -22.292 1.00 36.59 183 SER A CA 1
ATOM 1449 C C . SER A 1 183 ? 56.279 -52.687 -23.453 1.00 36.59 183 SER A C 1
ATOM 1451 O O . SER A 1 183 ? 55.183 -53.228 -23.356 1.00 36.59 183 SER A O 1
ATOM 1453 N N . VAL A 1 184 ? 56.662 -52.051 -24.584 1.00 37.88 184 VAL A N 1
ATOM 1454 C CA . VAL A 1 184 ? 55.962 -52.043 -25.916 1.00 37.88 184 VAL A CA 1
ATOM 1455 C C . VAL A 1 184 ? 54.697 -51.140 -25.991 1.00 37.88 184 VAL A C 1
ATOM 1457 O O . VAL A 1 184 ? 53.690 -51.435 -25.366 1.00 37.88 184 VAL A O 1
ATOM 1460 N N . ALA A 1 185 ? 54.715 -49.935 -26.591 1.00 37.97 185 ALA A N 1
ATOM 1461 C CA . ALA A 1 185 ? 54.838 -49.532 -28.020 1.00 37.97 185 ALA A CA 1
ATOM 1462 C C . ALA A 1 185 ? 53.522 -49.705 -28.839 1.00 37.97 185 ALA A C 1
ATOM 1464 O O . ALA A 1 185 ? 52.980 -50.798 -28.925 1.00 37.97 185 ALA A O 1
ATOM 1465 N N . PHE A 1 186 ? 52.877 -48.609 -29.273 1.00 29.27 186 PHE A N 1
ATOM 1466 C CA . PHE A 1 186 ? 53.027 -47.908 -30.575 1.00 29.27 186 PHE A CA 1
ATOM 1467 C C . PHE A 1 186 ? 52.314 -48.574 -31.771 1.00 29.27 186 PHE A C 1
ATOM 1469 O O . PHE A 1 186 ? 52.767 -49.615 -32.236 1.00 29.27 186 PHE A O 1
ATOM 1476 N N . VAL A 1 187 ? 51.311 -47.883 -32.342 1.00 40.78 187 VAL A N 1
ATOM 1477 C CA . VAL A 1 187 ? 51.063 -47.767 -33.801 1.00 40.78 187 VAL A CA 1
ATOM 1478 C C . VAL A 1 187 ? 50.336 -46.433 -34.080 1.00 40.78 187 VAL A C 1
ATOM 1480 O O . VAL A 1 187 ? 49.411 -46.086 -33.348 1.00 40.78 187 VAL A O 1
ATOM 1483 N N . GLU A 1 188 ? 50.712 -45.704 -35.134 1.00 35.88 188 GLU A N 1
ATOM 1484 C CA . GLU A 1 188 ? 49.945 -44.566 -35.686 1.00 35.88 188 GLU A CA 1
ATOM 1485 C C . GLU A 1 188 ? 48.959 -45.018 -36.787 1.00 35.88 188 GLU A C 1
ATOM 1487 O O . GLU A 1 188 ? 49.182 -46.030 -37.451 1.00 35.88 188 GLU A O 1
ATOM 1492 N N . GLY A 1 189 ? 47.899 -44.244 -37.053 1.00 36.44 189 GLY A N 1
ATOM 1493 C CA . GLY A 1 189 ? 46.975 -44.497 -38.169 1.00 36.44 189 GLY A CA 1
ATOM 1494 C C . GLY A 1 189 ? 46.196 -43.244 -38.581 1.00 36.44 189 GLY A C 1
ATOM 1495 O O . GLY A 1 189 ? 45.598 -42.586 -37.735 1.00 36.44 189 GLY A O 1
ATOM 1496 N N . VAL A 1 190 ? 46.223 -42.894 -39.872 1.00 38.81 190 VAL A N 1
ATOM 1497 C CA . VAL A 1 190 ? 45.782 -41.588 -40.406 1.00 38.81 190 VAL A CA 1
ATOM 1498 C C . VAL A 1 190 ? 44.754 -41.750 -41.538 1.00 38.81 190 VAL A C 1
ATOM 1500 O O . VAL A 1 190 ? 44.806 -42.724 -42.284 1.00 38.81 190 VAL A O 1
ATOM 1503 N N . ALA A 1 191 ? 43.899 -40.728 -41.696 1.00 38.41 191 ALA A N 1
ATOM 1504 C CA . ALA A 1 191 ? 42.860 -40.539 -42.723 1.00 38.41 191 ALA A CA 1
ATOM 1505 C C . ALA A 1 191 ? 41.616 -41.457 -42.615 1.00 38.41 191 ALA A C 1
ATOM 1507 O O . ALA A 1 191 ? 41.678 -42.568 -42.107 1.00 38.41 191 ALA A O 1
ATOM 1508 N N . GLY A 1 192 ? 40.424 -41.046 -43.068 1.00 34.75 192 GLY A N 1
ATOM 1509 C CA . GLY A 1 192 ? 40.021 -39.746 -43.632 1.00 34.75 192 GLY A CA 1
ATOM 1510 C C . GLY A 1 192 ? 39.160 -39.902 -44.892 1.00 34.75 192 GLY A C 1
ATOM 1511 O O . GLY A 1 192 ? 39.631 -40.443 -45.887 1.00 34.75 192 GLY A O 1
ATOM 1512 N N . ALA A 1 193 ? 37.911 -39.422 -44.867 1.00 43.34 193 ALA A N 1
ATOM 1513 C CA . ALA A 1 193 ? 36.984 -39.490 -46.003 1.00 43.34 193 ALA A CA 1
ATOM 1514 C C . ALA A 1 193 ? 35.957 -38.339 -45.984 1.00 43.34 193 ALA A C 1
ATOM 1516 O O . ALA A 1 193 ? 35.616 -37.820 -44.924 1.00 43.34 193 ALA A O 1
ATOM 1517 N N . VAL A 1 194 ? 35.457 -37.963 -47.166 1.00 43.19 194 VAL A N 1
ATOM 1518 C CA . VAL A 1 194 ? 34.493 -36.869 -47.405 1.00 43.19 194 VAL A CA 1
ATOM 1519 C C . VAL A 1 194 ? 33.231 -37.439 -48.069 1.00 43.19 194 VAL A C 1
ATOM 1521 O O . VAL A 1 194 ? 33.345 -38.333 -48.906 1.00 43.19 194 VAL A O 1
ATOM 1524 N N . GLY A 1 195 ? 32.037 -36.918 -47.753 1.00 40.72 195 GLY A N 1
ATOM 1525 C CA . GLY A 1 195 ? 30.777 -37.328 -48.395 1.00 40.72 195 GLY A CA 1
ATOM 1526 C C . GLY A 1 195 ? 29.634 -36.319 -48.205 1.00 40.72 195 GLY A C 1
ATOM 1527 O O . GLY A 1 195 ? 29.401 -35.854 -47.095 1.00 40.72 195 GLY A O 1
ATOM 1528 N N . ASN A 1 196 ? 28.928 -35.979 -49.290 1.00 39.09 196 ASN A N 1
ATOM 1529 C CA . ASN A 1 196 ? 27.887 -34.938 -49.338 1.00 39.09 196 ASN A CA 1
ATOM 1530 C C . ASN A 1 196 ? 26.448 -35.498 -49.330 1.00 39.09 196 ASN A C 1
ATOM 1532 O O . ASN A 1 196 ? 26.116 -36.286 -50.207 1.00 39.09 196 ASN A O 1
ATOM 1536 N N . GLY A 1 197 ? 25.594 -34.944 -48.456 1.00 40.56 197 GLY A N 1
ATOM 1537 C CA . GLY A 1 197 ? 24.442 -34.094 -48.837 1.00 40.56 197 GLY A CA 1
ATOM 1538 C C . GLY A 1 197 ? 23.112 -34.678 -49.372 1.00 40.56 197 GLY A C 1
ATOM 1539 O O . GLY A 1 197 ? 23.079 -35.733 -49.990 1.00 40.56 197 GLY A O 1
ATOM 1540 N N . VAL A 1 198 ? 22.056 -33.839 -49.243 1.00 46.25 198 VAL A N 1
ATOM 1541 C CA . VAL A 1 198 ? 20.724 -33.842 -49.934 1.00 46.25 198 VAL A CA 1
ATOM 1542 C C . VAL A 1 198 ? 19.818 -35.089 -49.701 1.00 46.25 198 VAL A C 1
ATOM 1544 O O . VAL A 1 198 ? 20.323 -36.116 -49.278 1.00 46.25 198 VAL A O 1
ATOM 1547 N N . VAL A 1 199 ? 18.476 -35.156 -49.860 1.00 45.09 199 VAL A N 1
ATOM 1548 C CA . VAL A 1 199 ? 17.300 -34.292 -50.218 1.00 45.09 199 VAL A CA 1
ATOM 1549 C C . VAL A 1 199 ? 16.097 -34.828 -49.369 1.00 45.09 199 VAL A C 1
ATOM 1551 O O . VAL A 1 199 ? 16.159 -35.984 -48.962 1.00 45.09 199 VAL A O 1
ATOM 1554 N N . GLY A 1 200 ? 14.954 -34.183 -49.071 1.00 38.56 200 GLY A N 1
ATOM 1555 C CA . GLY A 1 200 ? 14.456 -32.803 -49.228 1.00 38.56 200 GLY A CA 1
ATOM 1556 C C . GLY A 1 200 ? 13.036 -32.728 -49.855 1.00 38.56 200 GLY A C 1
ATOM 1557 O O . GLY A 1 200 ? 12.925 -32.871 -51.068 1.00 38.56 200 GLY A O 1
ATOM 1558 N N . LEU A 1 201 ? 11.991 -32.431 -49.051 1.00 34.38 201 LEU A N 1
ATOM 1559 C CA . LEU A 1 201 ? 10.546 -32.357 -49.430 1.00 34.38 201 LEU A CA 1
ATOM 1560 C C . LEU A 1 201 ? 9.941 -33.719 -49.901 1.00 34.38 201 LEU A C 1
ATOM 1562 O O . LEU A 1 201 ? 10.695 -34.696 -49.957 1.00 34.38 201 LEU A O 1
ATOM 1566 N N . PRO A 1 202 ? 8.608 -33.903 -50.087 1.00 63.69 202 PRO A N 1
ATOM 1567 C CA . PRO A 1 202 ? 7.574 -32.994 -50.623 1.00 63.69 202 PRO A CA 1
ATOM 1568 C C . PRO A 1 202 ? 7.022 -31.936 -49.656 1.00 63.69 202 PRO A C 1
ATOM 1570 O O . PRO A 1 202 ? 7.045 -32.178 -48.430 1.00 63.69 202 PRO A O 1
#

Foldseek 3Di:
DDDPPDDDPVLLVLLLVLLLVCLVVVLQDPLDQSQVSLQVSQVVSCVVPVDHRHSVNSQVVVVVLLVVQLLVVVLCVQPQWDQDPVQLAIDGDVVSVVVSCVVPVVCPVRNRHHPPCNVSSCSNPVVPPDSDDVVPPSPHNPDPPPCPDDPPPDDDDDDDDDDDDDDDDDDDDDDDDDDDDDDDDDDDDDDDDDDDDDDDDD

Nearest PDB structures (foldseek):
  5b7j-assembly1_A  TM=5.389E-01  e=1.460E-01  Schizosaccharomyces pombe 972h-
  5jdk-assembly1_A  TM=5.218E-01  e=4.689E-01  Schizosaccharomyces pombe 972h-

Solvent-accessible surface area (backbone atoms only — not comparable to full-atom values): 13574 Å² total; per-residue (Å²): 132,87,80,79,76,76,83,48,72,68,59,50,52,53,50,52,52,54,44,39,54,32,32,76,72,58,69,47,49,80,93,55,66,44,61,68,58,39,39,52,49,14,54,54,47,20,68,74,69,77,43,92,42,54,38,70,60,44,50,56,48,52,55,48,53,54,52,52,46,52,54,48,55,54,53,68,65,40,88,70,47,42,81,41,83,85,79,45,27,55,48,57,54,69,74,48,49,54,54,48,40,72,77,40,59,80,54,60,68,39,68,85,34,45,71,88,55,49,72,57,46,43,68,48,49,60,83,56,85,70,85,68,62,93,79,66,75,75,78,66,61,93,65,68,97,76,73,79,78,79,86,79,86,74,76,88,88,84,85,88,80,90,83,86,91,76,86,90,88,86,88,82,82,86,87,78,90,82,89,80,86,89,80,85,85,91,85,88,88,81,88,88,88,86,86,83,82,90,87,83,81,135

Mean predicted aligned error: 16.74 Å

InterPro domains:
  IPR024752 Myb/SANT-like domain [PF12776] (6-99)

Secondary structure (DSSP, 8-state):
--------HHHHHHHHHHHHHHHHHT---TTS--HHHHHHHHHHHHHHHTS---HHHHHHHHHHHHHHHHHHHHHTTSTT-EEETTTTEEE--HHHHHHHHHH-GGGGGGGS---TTHHHHHHHHTT------TTS--------TT-SS-----------------------------------------------------

pLDDT: mean 70.25, std 24.11, range [29.27, 96.88]

Organism: NCBI:txid265156

Radius of gyration: 31.65 Å; Cα contacts (8 Å, |Δi|>4): 132; chains: 1; bounding box: 80×77×75 Å

Sequence (202 aa):
MVATVYWSLLDEDKLVDFLVEAAVRGDFVVNASNKDVLTEISYRLSYFTGKDYTAFRVYNKVKGLKMRYFLWQWLSSESGVNWNRVTQALEAEDCVWERVLKEKPAAMVYRFQGERHWASLTLIFGGSLENVHPQGVMDGPNIDPNEDEIIVLSDDDDEDGEDIHVENGGVGAVNGVLGAAESVAFVEGVAGAVGNGVVGLP